Protein AF-A0A453A6G2-F1 (afdb_monomer_lite)

Organism: Aegilops tauschii subsp. strangulata (NCBI:txid200361)

InterPro domains:
  IPR004255 O-acyltransferase, WSD1-like, N-terminal [PF03007] (13-215)
  IPR023213 Chloramphenicol acetyltransferase-like domain superfamily [G3DSA:3.30.559.10] (11-144)
  IPR045034 O-acyltransferase WSD1-like [PTHR31650] (8-291)

pLDDT: mean 81.07, std 12.84, range [31.53, 95.56]

Foldseek 3Di:
DDAWAFDQDPVPPSDTDIDGDDDDVVVAEAEDDDDPVVCVVAVQVSVQVVVLVVQQDDADRVGAFKHWYKACDDHPVDNIDIDIGGDCFFADPLLVVLVVQLVDADPVDRVHGDADPPQPPPPDPVPPPPPQPPPPDPVSVVVVVVVVVVVVVVVVVVVVVVCCVVPPDDFPDAPPDDDPDPDPRPDRDRGHDDDDDVVVLVVLCVVLVHDSVLSVLLVVLQVVLVVRCVPVVDDQPDKGKDKDKDKDAPDDSVCSRVSSVDRDTYYRIDIDIDIGIRHDDPDSCVSSNVSD

Secondary structure (DSSP, 8-state):
----EEEE-TTTTT-EEEE-----GGGTEE-----HHHHHH-HHHHHHHHHHHHTTSPPPTTS-SEEEEEE-S--SS-SSEEEEEE-TTSB-HHHHHHHHHHT---SS-TTSPPPPPPPP---STTTS--PPPPTTSHHHHHHHHHHHHHHHHHHHHHHHHHHHHHHT------TTS----SS---PPPPP------HHHHHHHHHHTT--HHHHHHHHHHHHHHHHHHHHH---TT--EEEEEEEEEE-S-GGGGTGGGTS---B--EEEEEEEEEE---SSTHHHHHTT-

Structure (mmCIF, N/CA/C/O backbone):
data_AF-A0A453A6G2-F1
#
_entry.id   AF-A0A453A6G2-F1
#
loop_
_atom_site.group_PDB
_atom_site.id
_atom_site.type_symbol
_atom_site.label_atom_id
_atom_site.label_alt_id
_atom_site.label_comp_id
_atom_site.label_asym_id
_atom_site.label_entity_id
_atom_site.label_seq_id
_atom_site.pdbx_PDB_ins_code
_atom_site.Cartn_x
_atom_site.Cartn_y
_atom_site.Cartn_z
_atom_site.occupancy
_atom_site.B_iso_or_equiv
_atom_site.auth_seq_id
_atom_site.auth_comp_id
_atom_site.auth_asym_id
_atom_site.auth_atom_id
_atom_site.pdbx_PDB_model_num
ATOM 1 N N . MET A 1 1 ? 19.006 8.849 -15.858 1.00 31.53 1 MET A N 1
ATOM 2 C CA . MET A 1 1 ? 20.221 8.050 -15.596 1.00 31.53 1 MET A CA 1
ATOM 3 C C . MET A 1 1 ? 20.219 7.650 -14.126 1.00 31.53 1 MET A C 1
ATOM 5 O O . MET A 1 1 ? 20.666 8.421 -13.294 1.00 31.53 1 MET A O 1
ATOM 9 N N . LEU A 1 2 ? 19.623 6.506 -13.786 1.00 39.31 2 LEU A N 1
ATOM 10 C CA . LEU A 1 2 ? 19.683 5.929 -12.437 1.00 39.31 2 LEU A CA 1
ATOM 11 C C . LEU A 1 2 ? 20.273 4.529 -12.593 1.00 39.31 2 LEU A C 1
ATOM 13 O O . LEU A 1 2 ? 19.572 3.558 -12.846 1.00 39.31 2 LEU A O 1
ATOM 17 N N . LEU A 1 3 ? 21.601 4.494 -12.568 1.00 47.72 3 LEU A N 1
ATOM 18 C CA . LEU A 1 3 ? 22.444 3.320 -12.749 1.00 47.72 3 LEU A CA 1
ATOM 19 C C . LEU A 1 3 ? 23.062 3.009 -11.385 1.00 47.72 3 LEU A C 1
ATOM 21 O O . LEU A 1 3 ? 24.102 3.577 -11.060 1.00 47.72 3 LEU A O 1
ATOM 25 N N . ILE A 1 4 ? 22.402 2.213 -10.541 1.00 54.41 4 ILE A N 1
ATOM 26 C CA . ILE A 1 4 ? 22.924 1.953 -9.193 1.00 54.41 4 ILE A CA 1
ATOM 27 C C . ILE A 1 4 ? 22.727 0.484 -8.796 1.00 54.41 4 ILE A C 1
ATOM 29 O O . ILE A 1 4 ? 21.604 -0.020 -8.756 1.00 54.41 4 ILE A O 1
ATOM 33 N N . LEU A 1 5 ? 23.839 -0.190 -8.499 1.00 51.31 5 LEU A N 1
ATOM 34 C CA . LEU A 1 5 ? 23.930 -1.555 -7.978 1.00 51.31 5 LEU A CA 1
ATOM 35 C C . LEU A 1 5 ? 24.395 -1.504 -6.517 1.00 51.31 5 LEU A C 1
ATOM 37 O O . LEU A 1 5 ? 25.316 -0.750 -6.209 1.00 51.31 5 LEU A O 1
ATOM 41 N N . VAL A 1 6 ? 23.800 -2.297 -5.619 1.00 56.31 6 VAL A N 1
ATOM 42 C CA . VAL A 1 6 ? 24.402 -2.537 -4.294 1.00 56.31 6 VAL A CA 1
ATOM 43 C C . VAL A 1 6 ? 25.437 -3.640 -4.461 1.00 56.31 6 VAL A C 1
ATOM 45 O O . VAL A 1 6 ? 25.059 -4.791 -4.652 1.00 56.31 6 VAL A O 1
ATOM 48 N N . VAL A 1 7 ? 26.721 -3.312 -4.357 1.00 52.91 7 VAL A N 1
ATOM 49 C CA . VAL A 1 7 ? 27.787 -4.317 -4.331 1.00 52.91 7 VAL A CA 1
ATOM 50 C C . VAL A 1 7 ? 28.137 -4.614 -2.874 1.00 52.91 7 VAL A C 1
ATOM 52 O O . VAL A 1 7 ? 28.398 -3.715 -2.071 1.00 52.91 7 VAL A O 1
ATOM 55 N N . LEU A 1 8 ? 28.124 -5.898 -2.520 1.00 51.12 8 LEU A N 1
ATOM 56 C CA . LEU A 1 8 ? 28.817 -6.411 -1.341 1.00 51.12 8 LEU A CA 1
ATOM 57 C C . LEU A 1 8 ? 30.238 -6.744 -1.792 1.00 51.12 8 LEU A C 1
ATOM 59 O O . LEU A 1 8 ? 30.493 -7.865 -2.220 1.00 51.12 8 LEU A O 1
ATOM 63 N N . ASP A 1 9 ? 31.139 -5.763 -1.788 1.00 48.94 9 ASP A N 1
ATOM 64 C CA . ASP A 1 9 ? 32.522 -6.038 -2.169 1.00 48.94 9 ASP A CA 1
ATOM 65 C C . ASP A 1 9 ? 33.249 -6.710 -0.994 1.00 48.94 9 ASP A C 1
ATOM 67 O O . ASP A 1 9 ? 33.227 -6.216 0.139 1.00 48.94 9 ASP A O 1
ATOM 71 N N . GLY A 1 10 ? 33.892 -7.846 -1.265 1.00 48.09 10 GLY A N 1
ATOM 72 C CA . GLY A 1 10 ? 34.766 -8.528 -0.312 1.00 48.09 10 GLY A CA 1
ATOM 73 C C . GLY A 1 10 ? 36.035 -7.731 0.001 1.00 48.09 10 GLY A C 1
ATOM 74 O O . GLY A 1 10 ? 36.690 -8.016 0.999 1.00 48.09 10 GLY A O 1
ATOM 75 N N . SER A 1 11 ? 36.363 -6.714 -0.806 1.00 55.16 11 SER A N 1
ATOM 76 C CA . SER A 1 11 ? 37.569 -5.897 -0.640 1.00 55.16 11 SER A CA 1
ATOM 77 C C . SER A 1 11 ? 37.469 -4.839 0.470 1.00 55.16 11 SER A C 1
ATOM 79 O O . SER A 1 11 ? 38.492 -4.407 0.996 1.00 55.16 11 SER A O 1
ATOM 81 N N . ASN A 1 12 ? 36.251 -4.439 0.870 1.00 49.25 12 ASN A N 1
ATOM 82 C CA . ASN A 1 12 ? 36.034 -3.272 1.730 1.00 49.25 12 ASN A CA 1
ATOM 83 C C . ASN A 1 12 ? 35.212 -3.633 2.984 1.00 49.25 12 ASN A C 1
ATOM 85 O O . ASN A 1 12 ? 34.032 -3.297 3.119 1.00 49.25 12 ASN A O 1
ATOM 89 N N . ASN A 1 13 ? 35.830 -4.379 3.909 1.00 58.81 13 ASN A N 1
ATOM 90 C CA . ASN A 1 13 ? 35.256 -4.777 5.207 1.00 58.81 13 ASN A CA 1
ATOM 91 C C . ASN A 1 13 ? 33.876 -5.480 5.151 1.00 58.81 13 ASN A C 1
ATOM 93 O O . ASN A 1 13 ? 33.164 -5.518 6.157 1.00 58.81 13 ASN A O 1
ATOM 97 N N . GLY A 1 14 ? 33.467 -6.018 3.994 1.00 65.88 14 GLY A N 1
ATOM 98 C CA . GLY A 1 14 ? 32.169 -6.678 3.805 1.00 65.88 14 GLY A CA 1
ATOM 99 C C . GLY A 1 14 ? 30.948 -5.758 3.950 1.00 65.88 14 GLY A C 1
ATOM 100 O O . GLY A 1 14 ? 29.833 -6.250 4.142 1.00 65.88 14 GLY A O 1
ATOM 101 N N . LYS A 1 15 ? 31.122 -4.427 3.891 1.00 70.88 15 LYS A N 1
ATOM 102 C CA . LYS A 1 15 ? 30.007 -3.475 4.012 1.00 70.88 15 LYS A CA 1
ATOM 103 C C . LYS A 1 15 ? 29.368 -3.199 2.640 1.00 70.88 15 LYS A C 1
ATOM 105 O O . LYS A 1 15 ? 30.084 -2.865 1.694 1.00 70.88 15 LYS A O 1
ATOM 110 N N . PRO A 1 16 ? 28.027 -3.282 2.519 1.00 73.94 16 PRO A N 1
ATOM 111 C CA . PRO A 1 16 ? 27.337 -2.972 1.272 1.00 73.94 16 PRO A CA 1
ATOM 112 C C . PRO A 1 16 ? 27.500 -1.494 0.919 1.00 73.94 16 PRO A C 1
ATOM 114 O O . PRO A 1 16 ? 27.293 -0.626 1.769 1.00 73.94 16 PRO A O 1
ATOM 117 N N . HIS A 1 17 ? 27.805 -1.208 -0.343 1.00 75.25 17 HIS A N 1
ATOM 118 C CA . HIS A 1 17 ? 27.817 0.152 -0.871 1.00 75.25 17 HIS A CA 1
ATOM 119 C C . HIS A 1 17 ? 27.275 0.190 -2.300 1.00 75.25 17 HIS A C 1
ATOM 121 O O . HIS A 1 17 ? 27.170 -0.828 -2.983 1.00 75.25 17 HIS A O 1
ATOM 127 N N . TRP A 1 18 ? 26.865 1.379 -2.728 1.00 78.69 18 TRP A N 1
ATOM 128 C CA . TRP A 1 18 ? 26.307 1.596 -4.054 1.00 78.69 18 TRP A CA 1
ATOM 129 C C . TRP A 1 18 ? 27.416 1.913 -5.055 1.00 78.69 18 TRP A C 1
ATOM 131 O O . TRP A 1 18 ? 28.253 2.774 -4.788 1.00 78.69 18 TRP A O 1
ATOM 141 N N . VAL A 1 19 ? 27.393 1.246 -6.207 1.00 81.19 19 VAL A N 1
ATOM 142 C CA . VAL A 1 19 ? 28.338 1.457 -7.308 1.00 81.19 19 VAL A CA 1
ATOM 143 C C . VAL A 1 19 ? 27.557 1.753 -8.583 1.00 81.19 19 VAL A C 1
ATOM 145 O O . VAL A 1 19 ? 26.500 1.165 -8.842 1.00 81.19 19 VAL A O 1
ATOM 148 N N . GLN A 1 20 ? 28.070 2.686 -9.380 1.00 81.00 20 GLN A N 1
ATOM 149 C CA . GLN A 1 20 ? 27.536 2.955 -10.707 1.00 81.00 20 GLN A CA 1
ATOM 150 C C . GLN A 1 20 ? 27.906 1.799 -11.639 1.00 81.00 20 GLN A C 1
ATOM 152 O O . GLN A 1 20 ? 29.076 1.454 -11.765 1.00 81.00 20 GLN A O 1
ATOM 157 N N . THR A 1 21 ? 26.910 1.205 -12.294 1.00 81.69 21 THR A N 1
ATOM 158 C CA . THR A 1 21 ? 27.107 0.055 -13.186 1.00 81.69 21 THR A CA 1
ATOM 159 C C . THR A 1 21 ? 26.451 0.284 -14.542 1.00 81.69 21 THR A C 1
ATOM 161 O O . THR A 1 21 ? 25.512 1.071 -14.665 1.00 81.69 21 THR A O 1
ATOM 164 N N . THR A 1 22 ? 26.913 -0.424 -15.564 1.00 83.69 22 THR A N 1
ATOM 165 C CA . THR A 1 22 ? 26.206 -0.529 -16.841 1.00 83.69 22 THR A CA 1
ATOM 166 C C . THR A 1 22 ? 25.000 -1.449 -16.677 1.00 83.69 22 THR A C 1
ATOM 168 O O . THR A 1 22 ? 25.141 -2.592 -16.250 1.00 83.69 22 THR A O 1
ATOM 171 N N . VAL A 1 23 ? 23.810 -0.948 -17.004 1.00 84.94 23 VAL A N 1
ATOM 172 C CA . VAL A 1 23 ? 22.561 -1.718 -16.949 1.00 84.94 23 VAL A CA 1
ATOM 173 C C . VAL A 1 23 ? 22.355 -2.443 -18.272 1.00 84.94 23 VAL A C 1
ATOM 175 O O . VAL A 1 23 ? 22.289 -1.796 -19.316 1.00 84.94 23 VAL A O 1
ATOM 178 N N . ASN A 1 24 ? 22.175 -3.759 -18.209 1.00 88.81 24 ASN A N 1
ATOM 179 C CA . ASN A 1 24 ? 21.629 -4.536 -19.313 1.00 88.81 24 ASN A CA 1
ATOM 180 C C . ASN A 1 24 ? 20.098 -4.571 -19.200 1.00 88.81 24 ASN A C 1
ATOM 182 O O . ASN A 1 24 ? 19.563 -5.156 -18.264 1.00 88.81 24 ASN A O 1
ATOM 186 N N . LEU A 1 25 ? 19.385 -3.915 -20.119 1.00 89.38 25 LEU A N 1
ATOM 187 C CA . LEU A 1 25 ? 17.925 -3.774 -20.035 1.00 89.38 25 LEU A CA 1
ATOM 188 C C . LEU A 1 25 ? 17.183 -5.111 -20.150 1.00 89.38 25 LEU A C 1
ATOM 190 O O . LEU A 1 25 ? 16.146 -5.273 -19.506 1.00 89.38 25 LEU A O 1
ATOM 194 N N . ASP A 1 26 ? 17.730 -6.066 -20.901 1.00 91.62 26 ASP A N 1
ATOM 195 C CA . ASP A 1 26 ? 17.106 -7.374 -21.132 1.00 91.62 26 ASP A CA 1
ATOM 196 C C . ASP A 1 26 ? 16.991 -8.197 -19.838 1.00 91.62 26 ASP A C 1
ATOM 198 O O . ASP A 1 26 ? 16.062 -8.984 -19.674 1.00 91.62 26 ASP A O 1
ATOM 202 N N . ASP A 1 27 ? 17.880 -7.954 -18.869 1.00 89.56 27 ASP A N 1
ATOM 203 C CA . ASP A 1 27 ? 17.847 -8.616 -17.560 1.00 89.56 27 ASP A CA 1
ATOM 204 C C . ASP A 1 27 ? 16.761 -8.055 -16.630 1.00 89.56 27 ASP A C 1
ATOM 206 O O . ASP A 1 27 ? 16.404 -8.692 -15.632 1.00 89.56 27 ASP A O 1
ATOM 210 N N . HIS A 1 28 ? 16.246 -6.861 -16.937 1.00 90.88 28 HIS A N 1
ATOM 211 C CA . HIS A 1 28 ? 15.281 -6.148 -16.105 1.00 90.88 28 HIS A CA 1
ATOM 212 C C . HIS A 1 28 ? 13.887 -6.054 -16.725 1.00 90.88 28 HIS A C 1
ATOM 214 O O . HIS A 1 28 ? 12.929 -5.851 -15.979 1.00 90.88 28 HIS A O 1
ATOM 220 N N . ILE A 1 29 ? 13.749 -6.186 -18.047 1.00 93.88 29 ILE A N 1
ATOM 221 C CA . ILE A 1 29 ? 12.455 -6.210 -18.738 1.00 93.88 29 ILE A CA 1
ATOM 222 C C . ILE A 1 29 ? 12.020 -7.664 -18.909 1.00 93.88 29 ILE A C 1
ATOM 224 O O . ILE A 1 29 ? 12.563 -8.416 -19.711 1.00 93.88 29 ILE A O 1
ATOM 228 N N . ILE A 1 30 ? 11.009 -8.064 -18.148 1.00 94.25 30 ILE A N 1
ATOM 229 C CA . ILE A 1 30 ? 10.544 -9.443 -18.062 1.00 94.25 30 ILE A CA 1
ATOM 230 C C . ILE A 1 30 ? 9.167 -9.539 -18.717 1.00 94.25 30 ILE A C 1
ATOM 232 O O . ILE A 1 30 ? 8.206 -8.921 -18.263 1.00 94.25 30 ILE A O 1
ATOM 236 N N . LEU A 1 31 ? 9.054 -10.366 -19.755 1.00 93.62 31 LEU A N 1
ATOM 237 C CA . LEU A 1 31 ? 7.777 -10.742 -20.361 1.00 93.62 31 LEU A CA 1
ATOM 238 C C . LEU A 1 31 ? 7.406 -12.151 -19.878 1.00 93.62 31 LEU A C 1
ATOM 240 O O . LEU A 1 31 ? 7.848 -13.143 -20.469 1.00 93.62 31 LEU A O 1
ATOM 244 N N . PRO A 1 32 ? 6.669 -12.288 -18.761 1.00 91.69 32 PRO A N 1
ATOM 245 C CA . PRO A 1 32 ? 6.307 -13.597 -18.248 1.00 91.69 32 PRO A CA 1
ATOM 246 C C . PRO A 1 32 ? 5.339 -14.300 -19.197 1.00 91.69 32 PRO A C 1
ATOM 248 O O . PRO A 1 32 ? 4.345 -13.738 -19.652 1.00 91.69 32 PRO A O 1
ATOM 251 N N . ARG A 1 33 ? 5.606 -15.582 -19.438 1.00 87.19 33 ARG A N 1
ATOM 252 C CA . ARG A 1 33 ? 4.687 -16.469 -20.148 1.00 87.19 33 ARG A CA 1
ATOM 253 C C . ARG A 1 33 ? 3.713 -17.056 -19.136 1.00 87.19 33 ARG A C 1
ATOM 255 O O . ARG A 1 33 ? 4.073 -17.963 -18.388 1.00 87.19 33 ARG A O 1
ATOM 262 N N . LEU A 1 34 ? 2.513 -16.494 -19.080 1.00 88.00 34 LEU A N 1
ATOM 263 C CA . LEU A 1 34 ? 1.400 -17.054 -18.317 1.00 88.00 34 LEU A CA 1
ATOM 264 C C . LEU A 1 34 ? 0.627 -18.043 -19.190 1.00 88.00 34 LEU A C 1
ATOM 266 O O . LEU A 1 34 ? 0.618 -17.910 -20.413 1.00 88.00 34 LEU A O 1
ATOM 270 N N . ASP A 1 35 ? -0.002 -19.034 -18.559 1.00 87.94 35 ASP A N 1
ATOM 271 C CA . ASP A 1 35 ? -0.873 -19.979 -19.256 1.00 87.94 35 ASP A CA 1
ATOM 272 C C . ASP A 1 35 ? -2.046 -19.211 -19.899 1.00 87.94 35 ASP A C 1
ATOM 274 O O . ASP A 1 35 ? -2.839 -18.603 -19.167 1.00 87.94 35 ASP A O 1
ATOM 278 N N . PRO A 1 36 ? -2.181 -19.227 -21.241 1.00 84.75 36 PRO A N 1
ATOM 279 C CA . PRO A 1 36 ? -3.250 -18.516 -21.932 1.00 84.75 36 PRO A CA 1
ATOM 280 C C . PRO A 1 36 ? -4.645 -18.923 -21.453 1.00 84.75 36 PRO A C 1
ATOM 282 O O . PRO A 1 36 ? -5.539 -18.081 -21.417 1.00 84.75 36 PRO A O 1
ATOM 285 N N . ALA A 1 37 ? -4.837 -20.183 -21.043 1.00 84.44 37 ALA A N 1
ATOM 286 C CA . ALA A 1 37 ? -6.122 -20.655 -20.537 1.00 84.44 37 ALA A CA 1
ATOM 287 C C . ALA A 1 37 ? -6.486 -19.996 -19.195 1.00 84.44 37 ALA A C 1
ATOM 289 O O . ALA A 1 37 ? -7.644 -19.642 -18.966 1.00 84.44 37 ALA A O 1
ATOM 290 N N . VAL A 1 38 ? -5.495 -19.781 -18.322 1.00 81.94 38 VAL A N 1
ATOM 291 C CA . VAL A 1 38 ? -5.688 -19.122 -17.019 1.00 81.94 38 VAL A CA 1
ATOM 292 C C . VAL A 1 38 ? -5.968 -17.635 -17.210 1.00 81.94 38 VAL A C 1
ATOM 294 O O . VAL A 1 38 ? -6.932 -17.120 -16.643 1.00 81.94 38 VAL A O 1
ATOM 297 N N . SER A 1 39 ? -5.173 -16.962 -18.045 1.00 83.06 39 SER A N 1
ATOM 298 C CA . SER A 1 39 ? -5.354 -15.534 -18.328 1.00 83.06 39 SER A CA 1
ATOM 299 C C . SER A 1 39 ? -6.670 -15.239 -19.054 1.00 83.06 39 SER A C 1
ATOM 301 O O . SER A 1 39 ? -7.257 -14.190 -18.823 1.00 83.06 39 SER A O 1
ATOM 303 N N . ALA A 1 40 ? -7.166 -16.153 -19.895 1.00 83.75 40 ALA A N 1
ATOM 304 C CA . ALA A 1 40 ? -8.449 -15.983 -20.578 1.00 83.75 40 ALA A CA 1
ATOM 305 C C . ALA A 1 40 ? -9.662 -16.203 -19.657 1.00 83.75 40 ALA A C 1
ATOM 307 O O . ALA A 1 40 ? -10.700 -15.577 -19.858 1.00 83.75 40 ALA A O 1
ATOM 308 N N . SER A 1 41 ? -9.553 -17.089 -18.659 1.00 90.75 41 SER A N 1
ATOM 309 C CA . SER A 1 41 ? -10.668 -17.389 -17.752 1.00 90.75 41 SER A CA 1
ATOM 310 C C . SER A 1 41 ? -10.897 -16.301 -16.702 1.00 90.75 41 SER A C 1
ATOM 312 O O . SER A 1 41 ? -12.048 -16.038 -16.360 1.00 90.75 41 SER A O 1
ATOM 314 N N . ASP A 1 42 ? -9.827 -15.746 -16.130 1.00 92.50 42 ASP A N 1
ATOM 315 C CA . ASP A 1 42 ? -9.893 -14.706 -15.096 1.00 92.50 42 ASP A CA 1
ATOM 316 C C . ASP A 1 42 ? -8.609 -13.852 -15.152 1.00 92.50 42 ASP A C 1
ATOM 318 O O . ASP A 1 42 ? -7.638 -14.126 -14.430 1.00 92.50 42 ASP A O 1
ATOM 322 N N . PRO A 1 43 ? -8.558 -12.849 -16.052 1.00 92.38 43 PRO A N 1
ATOM 323 C CA . PRO A 1 43 ? -7.346 -12.073 -16.298 1.00 92.38 43 PRO A CA 1
ATOM 324 C C . PRO A 1 43 ? -6.916 -11.265 -15.070 1.00 92.38 43 PRO A C 1
ATOM 326 O O . PRO A 1 43 ? -5.724 -11.202 -14.764 1.00 92.38 43 PRO A O 1
ATOM 329 N N . ASP A 1 44 ? -7.861 -10.692 -14.320 1.00 93.00 44 ASP A N 1
ATOM 330 C CA . ASP A 1 44 ? -7.558 -9.917 -13.113 1.00 93.00 44 ASP A CA 1
ATOM 331 C C . ASP A 1 44 ? -6.911 -10.806 -12.043 1.00 93.00 44 ASP A C 1
ATOM 333 O O . ASP A 1 44 ? -5.867 -10.476 -11.472 1.00 93.00 44 ASP A O 1
ATOM 337 N N . LYS A 1 45 ? -7.473 -11.997 -11.810 1.00 93.38 45 LYS A N 1
ATOM 338 C CA . LYS A 1 45 ? -6.889 -12.956 -10.871 1.00 93.38 45 LYS A CA 1
ATOM 339 C C . LYS A 1 45 ? -5.534 -13.475 -11.341 1.00 93.38 45 LYS A C 1
ATOM 341 O O . LYS A 1 45 ? -4.665 -13.691 -10.496 1.00 93.38 45 LYS A O 1
ATOM 346 N N . ALA A 1 46 ? -5.328 -13.650 -12.647 1.00 93.81 46 ALA A N 1
ATOM 347 C CA . ALA A 1 46 ? -4.033 -14.045 -13.197 1.00 93.81 46 ALA A CA 1
ATOM 348 C C . ALA A 1 46 ? -2.943 -13.008 -12.865 1.00 93.81 46 ALA A C 1
ATOM 350 O O . ALA A 1 46 ? -1.858 -13.383 -12.404 1.00 93.81 46 ALA A O 1
ATOM 351 N N . VAL A 1 47 ? -3.247 -11.710 -13.000 1.00 94.12 47 VAL A N 1
ATOM 352 C CA . VAL A 1 47 ? -2.360 -10.623 -12.548 1.00 94.12 47 VAL A CA 1
ATOM 353 C C . VAL A 1 47 ? -2.111 -10.724 -11.042 1.00 94.12 47 VAL A C 1
ATOM 355 O O . VAL A 1 47 ? -0.959 -10.746 -10.605 1.00 94.12 47 VAL A O 1
ATOM 358 N N . GLU A 1 48 ? -3.165 -10.832 -10.229 1.00 94.62 48 GLU A N 1
ATOM 359 C CA . GLU A 1 48 ? -3.042 -10.928 -8.770 1.00 94.62 48 GLU A CA 1
ATOM 360 C C . GLU A 1 48 ? -2.179 -12.123 -8.324 1.00 94.62 48 GLU A C 1
ATOM 362 O O . GLU A 1 48 ? -1.342 -11.995 -7.423 1.00 94.62 48 GLU A O 1
ATOM 367 N N . ASP A 1 49 ? -2.352 -13.289 -8.946 1.00 92.88 49 ASP A N 1
ATOM 368 C CA . ASP A 1 49 ? -1.600 -14.513 -8.660 1.00 92.88 49 ASP A CA 1
ATOM 369 C C . ASP A 1 49 ? -0.126 -14.379 -9.064 1.00 92.88 49 ASP A C 1
ATOM 371 O O . ASP A 1 49 ? 0.764 -14.788 -8.301 1.00 92.88 49 ASP A O 1
ATOM 375 N N . TYR A 1 50 ? 0.141 -13.748 -10.211 1.00 93.38 50 TYR A N 1
ATOM 376 C CA . TYR A 1 50 ? 1.492 -13.451 -10.674 1.00 93.38 50 TYR A CA 1
ATOM 377 C C . TYR A 1 50 ? 2.223 -12.501 -9.716 1.00 93.38 50 TYR A C 1
ATOM 379 O O . TYR A 1 50 ? 3.285 -12.839 -9.180 1.00 93.38 50 TYR A O 1
ATOM 387 N N . VAL A 1 51 ? 1.624 -11.351 -9.395 1.00 93.75 51 VAL A N 1
ATOM 388 C CA . VAL A 1 51 ? 2.215 -10.381 -8.458 1.00 93.75 51 VAL A CA 1
ATOM 389 C C . VAL A 1 51 ? 2.396 -11.015 -7.071 1.00 93.75 51 VAL A C 1
ATOM 391 O O . VAL A 1 51 ? 3.431 -10.836 -6.425 1.00 93.75 51 VAL A O 1
ATOM 394 N N . SER A 1 52 ? 1.447 -11.849 -6.632 1.00 93.50 52 SER A N 1
ATOM 395 C CA . SER A 1 52 ? 1.560 -12.628 -5.390 1.00 93.50 52 SER A CA 1
ATOM 396 C C . SER A 1 52 ? 2.780 -13.558 -5.392 1.00 93.50 52 SER A C 1
ATOM 398 O O . SER A 1 52 ? 3.470 -13.660 -4.374 1.00 93.50 52 SER A O 1
ATOM 400 N N . SER A 1 53 ? 3.099 -14.226 -6.511 1.00 91.75 53 SER A N 1
ATOM 401 C CA . SER A 1 53 ? 4.315 -15.058 -6.606 1.00 91.75 53 SER A CA 1
ATOM 402 C C . SER A 1 53 ? 5.618 -14.262 -6.536 1.00 91.75 53 SER A C 1
ATOM 404 O O . SER A 1 53 ? 6.580 -14.740 -5.934 1.00 91.75 53 SER A O 1
ATOM 406 N N . LEU A 1 54 ? 5.651 -13.029 -7.050 1.00 91.56 54 LEU A N 1
ATOM 407 C CA . LEU A 1 54 ? 6.844 -12.175 -6.963 1.00 91.56 54 LEU A CA 1
ATOM 408 C C . LEU A 1 54 ? 7.242 -11.854 -5.511 1.00 91.56 54 LEU A C 1
ATOM 410 O O . LEU A 1 54 ? 8.407 -11.566 -5.232 1.00 91.56 54 LEU A O 1
ATOM 414 N N . SER A 1 55 ? 6.301 -11.938 -4.563 1.00 86.31 55 SER A N 1
ATOM 415 C CA . SER A 1 55 ? 6.559 -11.672 -3.140 1.00 86.31 55 SER A CA 1
ATOM 416 C C . SER A 1 55 ? 7.484 -12.689 -2.456 1.00 86.31 55 SER A C 1
ATOM 418 O O . SER A 1 55 ? 8.032 -12.389 -1.394 1.00 86.31 55 SER A O 1
ATOM 420 N N . THR A 1 56 ? 7.655 -13.878 -3.043 1.00 85.06 56 THR A N 1
ATOM 421 C CA . THR A 1 56 ? 8.454 -14.979 -2.478 1.00 85.06 56 THR A CA 1
ATOM 422 C C . THR A 1 56 ? 9.735 -15.273 -3.242 1.00 85.06 56 THR A C 1
ATOM 424 O O . THR A 1 56 ? 10.600 -15.969 -2.718 1.00 85.06 56 THR A O 1
ATOM 427 N N . LEU A 1 57 ? 9.870 -14.761 -4.464 1.00 87.81 57 LEU A N 1
ATOM 428 C CA . LEU A 1 57 ? 11.081 -14.948 -5.256 1.00 87.81 57 LEU A CA 1
ATOM 429 C C . LEU A 1 57 ? 12.200 -14.045 -4.710 1.00 87.81 57 LEU A C 1
ATOM 431 O O . LEU A 1 57 ? 11.927 -12.898 -4.366 1.00 87.81 57 LEU A O 1
ATOM 435 N N . PRO A 1 58 ? 13.458 -14.494 -4.607 1.00 86.62 58 PRO A N 1
ATOM 436 C CA . PRO A 1 58 ? 14.566 -13.586 -4.326 1.00 86.62 58 PRO A CA 1
ATOM 437 C C . PRO A 1 58 ? 14.802 -12.645 -5.520 1.00 86.62 58 PRO A C 1
ATOM 439 O O . PRO A 1 58 ? 14.442 -12.965 -6.650 1.00 86.62 58 PRO A O 1
ATOM 442 N N . MET A 1 59 ? 15.385 -11.472 -5.265 1.00 87.75 59 MET A N 1
ATOM 443 C CA . MET A 1 59 ? 15.963 -10.634 -6.322 1.00 87.75 59 MET A CA 1
ATOM 444 C C . MET A 1 59 ? 17.455 -10.931 -6.408 1.00 87.75 59 MET A C 1
ATOM 446 O O . MET A 1 59 ? 18.112 -11.071 -5.370 1.00 87.75 59 MET A O 1
ATOM 450 N N . ASP A 1 60 ? 17.977 -11.014 -7.625 1.00 86.50 60 ASP A N 1
ATOM 451 C CA . ASP A 1 60 ? 19.410 -11.153 -7.850 1.00 86.50 60 ASP A CA 1
ATOM 452 C C . ASP A 1 60 ? 20.132 -9.862 -7.441 1.00 86.50 60 ASP A C 1
ATOM 454 O O . ASP A 1 60 ? 19.807 -8.775 -7.913 1.00 86.50 60 ASP A O 1
ATOM 458 N N . ARG A 1 61 ? 21.098 -9.993 -6.529 1.00 83.88 61 ARG A N 1
ATOM 459 C CA . ARG A 1 61 ? 21.880 -8.875 -5.986 1.00 83.88 61 ARG A CA 1
ATOM 460 C C . ARG A 1 61 ? 23.122 -8.549 -6.810 1.00 83.88 61 ARG A C 1
ATOM 462 O O . ARG A 1 61 ? 23.785 -7.569 -6.497 1.00 83.88 61 ARG A O 1
ATOM 469 N N . SER A 1 62 ? 23.438 -9.349 -7.828 1.00 82.25 62 SER A N 1
ATOM 470 C CA . SER A 1 62 ? 24.532 -9.072 -8.765 1.00 82.25 62 SER A CA 1
ATOM 471 C C . SER A 1 62 ? 24.179 -7.980 -9.783 1.00 82.25 62 SER A C 1
ATOM 473 O O . SER A 1 62 ? 25.066 -7.386 -10.393 1.00 82.25 62 SER A O 1
ATOM 475 N N . ARG A 1 63 ? 22.884 -7.663 -9.914 1.00 85.31 63 ARG A N 1
ATOM 476 C CA . ARG A 1 63 ? 22.332 -6.653 -10.820 1.00 85.31 63 ARG A CA 1
ATOM 477 C C . ARG A 1 63 ? 21.513 -5.595 -10.069 1.00 85.31 63 ARG A C 1
ATOM 479 O O . ARG A 1 63 ? 21.102 -5.826 -8.927 1.00 85.31 63 ARG A O 1
ATOM 486 N N . PRO A 1 64 ? 21.295 -4.405 -10.661 1.00 86.88 64 PRO A N 1
ATOM 487 C CA . PRO A 1 64 ? 20.467 -3.367 -10.057 1.00 86.88 64 PRO A CA 1
ATOM 488 C C . PRO A 1 64 ? 19.112 -3.912 -9.602 1.00 86.88 64 PRO A C 1
ATOM 490 O O . PRO A 1 64 ? 18.455 -4.672 -10.303 1.00 86.88 64 PRO A O 1
ATOM 493 N N . LEU A 1 65 ? 18.696 -3.555 -8.390 1.00 89.25 65 LEU A N 1
ATOM 494 C CA . LEU A 1 65 ? 17.610 -4.249 -7.693 1.00 89.25 65 LEU A CA 1
ATOM 495 C C . LEU A 1 65 ? 16.211 -3.773 -8.119 1.00 89.25 65 LEU A C 1
ATOM 497 O O . LEU A 1 65 ? 15.393 -3.376 -7.281 1.00 89.25 65 LEU A O 1
ATOM 501 N N . TRP A 1 66 ? 15.941 -3.798 -9.419 1.00 90.19 66 TRP A N 1
ATOM 502 C CA . TRP A 1 66 ? 14.671 -3.412 -10.018 1.00 90.19 66 TRP A CA 1
ATOM 503 C C . TRP A 1 66 ? 14.315 -4.318 -11.197 1.00 90.19 66 TRP A C 1
ATOM 505 O O . TRP A 1 66 ? 15.195 -4.795 -11.901 1.00 90.19 66 TRP A O 1
ATOM 515 N N . GLU A 1 67 ? 13.029 -4.582 -11.397 1.00 93.75 67 GLU A N 1
ATOM 516 C CA . GLU A 1 67 ? 12.496 -5.430 -12.466 1.00 93.75 67 GLU A CA 1
ATOM 517 C C . GLU A 1 67 ? 11.185 -4.803 -12.975 1.00 93.75 67 GLU A C 1
ATOM 519 O O . GLU A 1 67 ? 10.340 -4.375 -12.183 1.00 93.75 67 GLU A O 1
ATOM 524 N N . PHE A 1 68 ? 11.017 -4.738 -14.293 1.00 93.50 68 PHE A N 1
ATOM 525 C CA . PHE A 1 68 ? 9.780 -4.361 -14.970 1.00 93.50 68 PHE A CA 1
ATOM 526 C C . PHE A 1 68 ? 9.177 -5.604 -15.605 1.00 93.50 68 PHE A C 1
ATOM 528 O O . PHE A 1 68 ? 9.757 -6.179 -16.518 1.00 93.50 68 PHE A O 1
ATOM 535 N N . HIS A 1 69 ? 7.996 -6.001 -15.150 1.00 95.56 69 HIS A N 1
ATOM 536 C CA . HIS A 1 69 ? 7.272 -7.125 -15.722 1.00 95.56 69 HIS A CA 1
ATOM 537 C C . HIS A 1 69 ? 6.126 -6.605 -16.583 1.00 95.56 69 HIS A C 1
ATOM 539 O O . HIS A 1 69 ? 5.295 -5.838 -16.093 1.00 95.56 69 HIS A O 1
ATOM 545 N N . PHE A 1 70 ? 6.074 -7.018 -17.845 1.00 95.38 70 PHE A N 1
ATOM 546 C CA . PHE A 1 70 ? 5.050 -6.590 -18.794 1.00 95.38 70 PHE A CA 1
ATOM 547 C C . PHE A 1 70 ? 4.068 -7.729 -19.077 1.00 95.38 70 PHE A C 1
ATOM 549 O O . PHE A 1 70 ? 4.440 -8.762 -19.629 1.00 95.38 70 PHE A O 1
ATOM 556 N N . LEU A 1 71 ? 2.818 -7.544 -18.662 1.00 94.50 71 LEU A N 1
ATOM 557 C CA . LEU A 1 71 ? 1.715 -8.482 -18.841 1.00 94.50 71 LEU A CA 1
ATOM 558 C C . LEU A 1 71 ? 0.879 -8.032 -20.041 1.00 94.50 71 LEU A C 1
ATOM 560 O O . LEU A 1 71 ? 0.052 -7.124 -19.929 1.00 94.50 71 LEU A O 1
ATOM 564 N N . ASP A 1 72 ? 1.130 -8.666 -21.185 1.00 92.44 72 ASP A N 1
ATOM 565 C CA . ASP A 1 72 ? 0.524 -8.318 -22.473 1.00 92.44 72 ASP A CA 1
ATOM 566 C C . ASP A 1 72 ? -0.809 -9.046 -22.701 1.00 92.44 72 ASP A C 1
ATOM 568 O O . ASP A 1 72 ? -0.941 -9.924 -23.553 1.00 92.44 72 ASP A O 1
ATOM 572 N N . PHE A 1 73 ? -1.791 -8.752 -21.852 1.00 92.00 73 PHE A N 1
ATOM 573 C CA . PHE A 1 73 ? -3.171 -9.197 -22.023 1.00 92.00 73 PHE A CA 1
ATOM 574 C C . PHE A 1 73 ? -4.132 -8.228 -21.338 1.00 92.00 73 PHE A C 1
ATOM 576 O O . PHE A 1 73 ? -3.791 -7.586 -20.339 1.00 92.00 73 PHE A O 1
ATOM 583 N N . ALA A 1 74 ? -5.349 -8.154 -21.876 1.00 92.38 74 ALA A N 1
ATOM 584 C CA . ALA A 1 74 ? -6.386 -7.278 -21.359 1.00 92.38 74 ALA A CA 1
ATOM 585 C C . ALA A 1 74 ? -6.978 -7.819 -20.050 1.00 92.38 74 ALA A C 1
ATOM 587 O O . ALA A 1 74 ? -7.297 -9.003 -19.930 1.00 92.38 74 ALA A O 1
ATOM 588 N N . THR A 1 75 ? -7.148 -6.924 -19.086 1.00 92.44 75 THR A N 1
ATOM 589 C CA . THR A 1 75 ? -7.856 -7.124 -17.821 1.00 92.44 75 THR A CA 1
ATOM 590 C C . THR A 1 75 ? -9.158 -6.322 -17.825 1.00 92.44 75 THR A C 1
ATOM 592 O O . THR A 1 75 ? -9.481 -5.653 -18.809 1.00 92.44 75 THR A O 1
ATOM 595 N N . SER A 1 76 ? -9.924 -6.364 -16.732 1.00 91.25 76 SER A N 1
ATOM 596 C CA . SER A 1 76 ? -11.151 -5.561 -16.626 1.00 91.25 76 SER A CA 1
ATOM 597 C C . SER A 1 76 ? -10.890 -4.047 -16.639 1.00 91.25 76 SER A C 1
ATOM 599 O O . SER A 1 76 ? -11.761 -3.277 -17.043 1.00 91.25 76 SER A O 1
ATOM 601 N N . GLU A 1 77 ? -9.694 -3.617 -16.222 1.00 88.12 77 GLU A N 1
ATOM 602 C CA . GLU A 1 77 ? -9.341 -2.203 -16.038 1.00 88.12 77 GLU A CA 1
ATOM 603 C C . GLU A 1 77 ? -8.343 -1.670 -17.083 1.00 88.12 77 GLU A C 1
ATOM 605 O O . GLU A 1 77 ? -8.232 -0.454 -17.250 1.00 88.12 77 GLU A O 1
ATOM 610 N N . ALA A 1 78 ? -7.598 -2.536 -17.781 1.00 90.06 78 ALA A N 1
ATOM 611 C CA . ALA A 1 78 ? -6.518 -2.114 -18.675 1.00 90.06 78 ALA A CA 1
ATOM 612 C C . ALA A 1 78 ? -6.275 -3.083 -19.842 1.00 90.06 78 ALA A C 1
ATOM 614 O O . ALA A 1 78 ? -6.421 -4.291 -19.710 1.00 90.06 78 ALA A O 1
ATOM 615 N N . THR A 1 79 ? -5.805 -2.565 -20.981 1.00 92.50 79 THR A N 1
ATOM 616 C CA . THR A 1 79 ? -5.401 -3.385 -22.144 1.00 92.50 79 THR A CA 1
ATOM 617 C C . THR A 1 79 ? -4.133 -4.205 -21.886 1.00 92.50 79 THR A C 1
ATOM 619 O O . THR A 1 79 ? -3.950 -5.262 -22.476 1.00 92.50 79 THR A O 1
ATOM 622 N N . SER A 1 80 ? -3.252 -3.704 -21.022 1.00 91.94 80 SER A N 1
ATOM 623 C CA . SER A 1 80 ? -1.987 -4.335 -20.639 1.00 91.94 80 SER A CA 1
ATOM 624 C C . SER A 1 80 ? -1.604 -3.871 -19.239 1.00 91.94 80 SER A C 1
ATOM 626 O O . SER A 1 80 ? -1.868 -2.717 -18.887 1.00 91.94 80 SER A O 1
ATOM 628 N N . THR A 1 81 ? -0.930 -4.719 -18.465 1.00 93.75 81 THR A N 1
ATOM 629 C CA . THR A 1 81 ? -0.526 -4.392 -17.090 1.00 93.75 81 THR A CA 1
ATOM 630 C C . THR A 1 81 ? 0.990 -4.426 -16.928 1.00 93.75 81 THR A C 1
ATOM 632 O O . THR A 1 81 ? 1.645 -5.388 -17.314 1.00 93.75 81 THR A O 1
ATOM 635 N N . THR A 1 82 ? 1.560 -3.405 -16.286 1.00 93.12 82 THR A N 1
ATOM 636 C CA . THR A 1 82 ? 2.992 -3.364 -15.954 1.00 93.12 82 THR A CA 1
ATOM 637 C C . THR A 1 82 ? 3.187 -3.469 -14.449 1.00 93.12 82 THR A C 1
ATOM 639 O O . THR A 1 82 ? 2.583 -2.721 -13.683 1.00 93.12 82 THR A O 1
ATOM 642 N N . VAL A 1 83 ? 4.072 -4.364 -14.015 1.00 93.88 83 VAL A N 1
ATOM 643 C CA . VAL A 1 83 ? 4.435 -4.544 -12.607 1.00 93.88 83 VAL A CA 1
ATOM 644 C C . VAL A 1 83 ? 5.874 -4.088 -12.409 1.00 93.88 83 VAL A C 1
ATOM 646 O O . VAL A 1 83 ? 6.801 -4.674 -12.961 1.00 93.88 83 VAL A O 1
ATOM 649 N N . LEU A 1 84 ? 6.066 -3.050 -11.598 1.00 92.31 84 LEU A N 1
ATOM 650 C CA . LEU A 1 84 ? 7.387 -2.573 -11.199 1.00 92.31 84 LEU A CA 1
ATOM 651 C C . LEU A 1 84 ? 7.755 -3.161 -9.838 1.00 92.31 84 LEU A C 1
ATOM 653 O O . LEU A 1 84 ? 7.113 -2.875 -8.825 1.00 92.31 84 LEU A O 1
ATOM 657 N N . ARG A 1 85 ? 8.807 -3.974 -9.812 1.00 92.44 85 ARG A N 1
ATOM 658 C CA . ARG A 1 85 ? 9.323 -4.618 -8.610 1.00 92.44 85 ARG A CA 1
ATOM 659 C C . ARG A 1 85 ? 10.676 -4.023 -8.250 1.00 92.44 85 ARG A C 1
ATOM 661 O O . ARG A 1 85 ? 11.577 -3.966 -9.074 1.00 92.44 85 ARG A O 1
ATOM 668 N N . LEU A 1 86 ? 10.817 -3.563 -7.012 1.00 89.50 86 LEU A N 1
ATOM 669 C CA . LEU A 1 86 ? 11.964 -2.778 -6.558 1.00 89.50 86 LEU A CA 1
ATOM 670 C C . LEU A 1 86 ? 12.384 -3.207 -5.157 1.00 89.50 86 LEU A C 1
ATOM 672 O O . LEU A 1 86 ? 11.536 -3.474 -4.301 1.00 89.50 86 LEU A O 1
ATOM 676 N N . HIS A 1 87 ? 13.685 -3.195 -4.885 1.00 87.06 87 HIS A N 1
ATOM 677 C CA . HIS A 1 87 ? 14.179 -3.333 -3.521 1.00 87.06 87 HIS A CA 1
ATOM 678 C C . HIS A 1 87 ? 14.079 -2.003 -2.761 1.00 87.06 87 HIS A C 1
ATOM 680 O O . HIS A 1 87 ? 14.492 -0.954 -3.252 1.00 87.06 87 HIS A O 1
ATOM 686 N N . HIS A 1 88 ? 13.588 -2.047 -1.518 1.00 84.19 88 HIS A N 1
ATOM 687 C CA . HIS A 1 88 ? 13.300 -0.853 -0.703 1.00 84.19 88 HIS A CA 1
ATOM 688 C C . HIS A 1 88 ? 14.551 -0.014 -0.351 1.00 84.19 88 HIS A C 1
ATOM 690 O O . HIS A 1 88 ? 14.442 1.117 0.121 1.00 84.19 88 HIS A O 1
ATOM 696 N N . SER A 1 89 ? 15.761 -0.531 -0.588 1.00 81.75 89 SER A N 1
ATOM 697 C CA . SER A 1 89 ? 16.987 0.270 -0.462 1.00 81.75 89 SER A CA 1
ATOM 698 C C . SER A 1 89 ? 17.100 1.364 -1.529 1.00 81.75 89 SER A C 1
ATOM 700 O O . SER A 1 89 ? 17.812 2.334 -1.297 1.00 81.75 89 SER A O 1
ATOM 702 N N . ILE A 1 90 ? 16.418 1.221 -2.673 1.00 80.94 90 ILE A N 1
ATOM 703 C CA . ILE A 1 90 ? 16.442 2.198 -3.774 1.00 80.94 90 ILE A CA 1
ATOM 704 C C . ILE A 1 90 ? 15.730 3.496 -3.371 1.00 80.94 90 ILE A C 1
ATOM 706 O O . ILE A 1 90 ? 16.167 4.589 -3.724 1.00 80.94 90 ILE A O 1
ATOM 710 N N . GLY A 1 91 ? 14.640 3.387 -2.617 1.00 80.06 91 GLY A N 1
ATOM 711 C CA . GLY A 1 91 ? 13.890 4.536 -2.136 1.00 80.06 91 GLY A CA 1
ATOM 712 C C . GLY A 1 91 ? 12.595 4.129 -1.455 1.00 80.06 91 GLY A C 1
ATOM 713 O O . GLY A 1 91 ? 12.192 2.963 -1.476 1.00 80.06 91 GLY A O 1
ATOM 714 N N . ASP A 1 92 ? 11.938 5.114 -0.853 1.00 84.62 92 ASP A N 1
ATOM 715 C CA . ASP A 1 92 ? 10.608 4.941 -0.292 1.00 84.62 92 ASP A CA 1
ATOM 716 C C . ASP A 1 92 ? 9.524 5.133 -1.362 1.00 84.62 92 ASP A C 1
ATOM 718 O O . ASP A 1 92 ? 9.797 5.488 -2.513 1.00 84.62 92 ASP A O 1
ATOM 722 N N . GLY A 1 93 ? 8.265 4.905 -0.980 1.00 82.69 93 GLY A N 1
ATOM 723 C CA . GLY A 1 93 ? 7.139 4.996 -1.912 1.00 82.69 93 GLY A CA 1
ATOM 724 C C . GLY A 1 93 ? 7.021 6.357 -2.609 1.00 82.69 93 GLY A C 1
ATOM 725 O O . GLY A 1 93 ? 6.628 6.409 -3.771 1.00 82.69 93 GLY A O 1
ATOM 726 N N . MET A 1 94 ? 7.410 7.453 -1.948 1.00 82.31 94 MET A N 1
ATOM 727 C CA . MET A 1 94 ? 7.332 8.794 -2.534 1.00 82.31 94 MET A CA 1
ATOM 728 C C . MET A 1 94 ? 8.460 9.059 -3.528 1.00 82.31 94 MET A C 1
ATOM 730 O O . MET A 1 94 ? 8.192 9.605 -4.599 1.00 82.31 94 MET A O 1
ATOM 734 N N . SER A 1 95 ? 9.694 8.659 -3.213 1.00 82.00 95 SER A N 1
ATOM 735 C CA . SER A 1 95 ? 10.818 8.747 -4.152 1.00 82.00 95 SER A CA 1
ATOM 736 C C . SER A 1 95 ? 10.575 7.889 -5.395 1.00 82.00 95 SER A C 1
ATOM 738 O O . SER A 1 95 ? 10.816 8.352 -6.508 1.00 82.00 95 SER A O 1
ATOM 740 N N . ILE A 1 96 ? 10.026 6.680 -5.230 1.00 84.94 96 ILE A N 1
ATOM 741 C CA . ILE A 1 96 ? 9.688 5.791 -6.352 1.00 84.94 96 ILE A CA 1
ATOM 742 C C . ILE A 1 96 ? 8.560 6.380 -7.210 1.00 84.94 96 ILE A C 1
ATOM 744 O O . ILE A 1 96 ? 8.692 6.435 -8.430 1.00 84.94 96 ILE A O 1
ATOM 748 N N . MET A 1 97 ? 7.473 6.868 -6.599 1.00 83.19 97 MET A N 1
ATOM 749 C CA . MET A 1 97 ? 6.369 7.498 -7.339 1.00 83.19 97 MET A CA 1
ATOM 750 C C . MET A 1 97 ? 6.846 8.725 -8.124 1.00 83.19 97 MET A C 1
ATOM 752 O O . MET A 1 97 ? 6.495 8.921 -9.284 1.00 83.19 97 MET A O 1
ATOM 756 N N . THR A 1 98 ? 7.699 9.533 -7.499 1.00 79.75 98 THR A N 1
ATOM 757 C CA . THR A 1 98 ? 8.314 10.704 -8.127 1.00 79.75 98 THR A CA 1
ATOM 758 C C . THR A 1 98 ? 9.173 10.318 -9.327 1.00 79.75 98 THR A C 1
ATOM 760 O O . THR A 1 98 ? 9.057 10.925 -10.389 1.00 79.75 98 THR A O 1
ATOM 763 N N . LEU A 1 99 ? 10.006 9.286 -9.177 1.00 82.50 99 LEU A N 1
ATOM 764 C CA . LEU A 1 99 ? 10.824 8.756 -10.261 1.00 82.50 99 LEU A CA 1
ATOM 765 C C . LEU A 1 99 ? 9.961 8.279 -11.434 1.00 82.50 99 LEU A C 1
ATOM 767 O O . LEU A 1 99 ? 10.258 8.609 -12.582 1.00 82.50 99 LEU A O 1
ATOM 771 N N . LEU A 1 100 ? 8.888 7.535 -11.154 1.00 84.00 100 LEU A N 1
ATOM 772 C CA . LEU A 1 100 ? 7.963 7.056 -12.178 1.00 84.00 100 LEU A CA 1
ATOM 773 C C . LEU A 1 100 ? 7.329 8.226 -12.940 1.00 84.00 100 LEU A C 1
ATOM 775 O O . LEU A 1 100 ? 7.318 8.227 -14.169 1.00 84.00 100 LEU A O 1
ATOM 779 N N . MET A 1 101 ? 6.874 9.254 -12.222 1.00 81.75 101 MET A N 1
ATOM 780 C CA . MET A 1 101 ? 6.282 10.456 -12.817 1.00 81.75 101 MET A CA 1
ATOM 781 C C . MET A 1 101 ? 7.288 11.242 -13.665 1.00 81.75 101 MET A C 1
ATOM 783 O O . MET A 1 101 ? 6.966 11.625 -14.786 1.00 81.75 101 MET A O 1
ATOM 787 N N . ALA A 1 102 ? 8.516 11.435 -13.175 1.00 80.56 102 ALA A N 1
ATOM 788 C CA . ALA A 1 102 ? 9.590 12.102 -13.916 1.00 80.56 102 ALA A CA 1
ATOM 789 C C . ALA A 1 102 ? 10.041 11.310 -15.160 1.00 80.56 102 ALA A C 1
ATOM 791 O O . ALA A 1 102 ? 10.529 11.893 -16.126 1.00 80.56 102 ALA A O 1
ATOM 792 N N . SER A 1 103 ? 9.859 9.986 -15.142 1.00 81.94 103 SER A N 1
ATOM 793 C CA . SER A 1 103 ? 10.144 9.089 -16.271 1.00 81.94 103 SER A CA 1
ATOM 794 C C . SER A 1 103 ? 8.960 8.944 -17.235 1.00 81.94 103 SER A C 1
ATOM 796 O O . SER A 1 103 ? 9.079 8.266 -18.252 1.00 81.94 103 SER A O 1
ATOM 798 N N . SER A 1 104 ? 7.826 9.577 -16.930 1.00 84.38 104 SER A N 1
ATOM 799 C CA . SER A 1 104 ? 6.597 9.521 -17.720 1.00 84.38 104 SER A CA 1
ATOM 800 C C . SER A 1 104 ? 6.351 10.836 -18.463 1.00 84.38 104 SER A C 1
ATOM 802 O O . SER A 1 104 ? 6.928 11.879 -18.151 1.00 84.38 104 SER A O 1
ATOM 804 N N . ARG A 1 105 ? 5.464 10.800 -19.460 1.00 84.38 105 ARG A N 1
ATOM 805 C CA . ARG A 1 105 ? 4.990 11.982 -20.197 1.00 84.38 105 ARG A CA 1
ATOM 806 C C . ARG A 1 105 ? 3.474 12.068 -20.131 1.00 84.38 105 ARG A C 1
ATOM 808 O O . ARG A 1 105 ? 2.804 11.055 -19.946 1.00 84.38 105 ARG A O 1
ATOM 815 N N . SER A 1 106 ? 2.941 13.279 -20.263 1.00 82.00 106 SER A N 1
ATOM 816 C CA . SER A 1 106 ? 1.495 13.472 -20.351 1.00 82.00 106 SER A CA 1
ATOM 817 C C . SER A 1 106 ? 0.946 12.777 -21.601 1.00 82.00 106 SER A C 1
ATOM 819 O O . SER A 1 106 ? 1.519 12.871 -22.686 1.00 82.00 106 SER A O 1
ATOM 821 N N . THR A 1 107 ? -0.184 12.086 -21.452 1.00 80.94 107 THR A N 1
ATOM 822 C CA . THR A 1 107 ? -0.897 11.451 -22.572 1.00 80.94 107 THR A CA 1
ATOM 823 C C . THR A 1 107 ? -1.513 12.485 -23.513 1.00 80.94 107 THR A C 1
ATOM 825 O O . THR A 1 107 ? -1.591 12.240 -24.712 1.00 80.94 107 THR A O 1
ATOM 828 N N . ALA A 1 108 ? -1.898 13.652 -22.985 1.00 83.88 108 ALA A N 1
ATOM 829 C CA . ALA A 1 108 ? -2.432 14.767 -23.766 1.00 83.88 108 ALA A CA 1
ATOM 830 C C . ALA A 1 108 ? -1.336 15.573 -24.488 1.00 83.88 108 ALA A C 1
ATOM 832 O O . ALA A 1 108 ? -1.605 16.178 -25.519 1.00 83.88 108 ALA A O 1
ATOM 833 N N . ASP A 1 109 ? -0.109 15.591 -23.951 1.00 83.50 109 ASP A N 1
ATOM 834 C CA . ASP A 1 109 ? 1.029 16.312 -24.533 1.00 83.50 109 ASP A CA 1
ATOM 835 C C . ASP A 1 109 ? 2.354 15.610 -24.197 1.00 83.50 109 ASP A C 1
ATOM 837 O O . ASP A 1 109 ? 2.847 15.669 -23.068 1.00 83.50 109 ASP A O 1
ATOM 841 N N . ARG A 1 110 ? 2.969 14.982 -25.204 1.00 79.75 110 ARG A N 1
ATOM 842 C CA . ARG A 1 110 ? 4.204 14.200 -25.040 1.00 79.75 110 ARG A CA 1
ATOM 843 C C . ARG A 1 110 ? 5.425 15.042 -24.669 1.00 79.75 110 ARG A C 1
ATOM 845 O O . ARG A 1 110 ? 6.372 14.494 -24.106 1.00 79.75 110 ARG A O 1
ATOM 852 N N . ALA A 1 111 ? 5.432 16.345 -24.956 1.00 82.12 111 ALA A N 1
ATOM 853 C CA . ALA A 1 111 ? 6.535 17.221 -24.564 1.00 82.12 111 ALA A CA 1
ATOM 854 C C . ALA A 1 111 ? 6.483 17.559 -23.065 1.00 82.12 111 ALA A C 1
ATOM 856 O O . ALA A 1 111 ? 7.510 17.844 -22.441 1.00 82.12 111 ALA A O 1
ATOM 857 N N . ARG A 1 112 ? 5.297 17.468 -22.454 1.00 79.50 112 ARG A N 1
ATOM 858 C CA . ARG A 1 112 ? 5.047 17.900 -21.083 1.00 79.50 112 ARG A CA 1
ATOM 859 C C . ARG A 1 112 ? 5.216 16.763 -20.076 1.00 79.50 112 ARG A C 1
ATOM 861 O O . ARG A 1 112 ? 4.793 15.626 -20.291 1.00 79.50 112 ARG A O 1
ATOM 868 N N . LEU A 1 113 ? 5.823 17.090 -18.938 1.00 75.94 113 LEU A N 1
ATOM 869 C CA . LEU A 1 113 ? 5.855 16.197 -17.783 1.00 75.94 113 LEU A CA 1
ATOM 870 C C . LEU A 1 113 ? 4.466 16.131 -17.120 1.00 75.94 113 LEU A C 1
ATOM 872 O O . LEU A 1 113 ? 3.720 17.116 -17.168 1.00 75.94 113 LEU A O 1
ATOM 876 N N . PRO A 1 114 ? 4.103 15.006 -16.486 1.00 75.06 114 PRO A N 1
ATOM 877 C CA . PRO A 1 114 ? 2.853 14.895 -15.751 1.00 75.06 114 PRO A CA 1
ATOM 878 C C . PRO A 1 114 ? 2.727 15.999 -14.692 1.00 75.06 114 PRO A C 1
ATOM 880 O O . PRO A 1 114 ? 3.654 16.252 -13.920 1.00 75.06 114 PRO A O 1
ATOM 883 N N . ALA A 1 115 ? 1.573 16.665 -14.647 1.00 68.00 115 ALA A N 1
ATOM 884 C CA . ALA A 1 115 ? 1.300 17.665 -13.622 1.00 68.00 115 ALA A CA 1
ATOM 885 C C . ALA A 1 115 ? 1.003 16.975 -12.284 1.00 68.00 115 ALA A C 1
ATOM 887 O O . ALA A 1 115 ? 0.096 16.151 -12.184 1.00 68.00 115 ALA A O 1
ATOM 888 N N . MET A 1 116 ? 1.745 17.348 -11.242 1.00 67.56 116 MET A N 1
ATOM 889 C CA . MET A 1 116 ? 1.367 17.019 -9.869 1.00 67.56 116 MET A CA 1
ATOM 890 C C . MET A 1 116 ? 0.128 17.834 -9.478 1.00 67.56 116 MET A C 1
ATOM 892 O O . MET A 1 116 ? 0.043 19.014 -9.844 1.00 67.56 116 MET A O 1
ATOM 896 N N . PRO A 1 117 ? -0.822 17.254 -8.722 1.00 66.81 117 PRO A N 1
ATOM 897 C CA . PRO A 1 117 ? -1.945 18.018 -8.204 1.00 66.81 117 PRO A CA 1
ATOM 898 C C . PRO A 1 117 ? -1.428 19.175 -7.333 1.00 66.81 117 PRO A C 1
ATOM 900 O O . PRO A 1 117 ? -0.389 19.037 -6.672 1.00 66.81 117 PRO A O 1
ATOM 903 N N . PRO A 1 118 ? -2.130 20.321 -7.319 1.00 67.06 118 PRO A N 1
ATOM 904 C CA . PRO A 1 118 ? -1.742 21.447 -6.487 1.00 67.06 118 PRO A CA 1
ATOM 905 C C . PRO A 1 118 ? -1.690 21.024 -5.019 1.00 67.06 118 PRO A C 1
ATOM 907 O O . PRO A 1 118 ? -2.426 20.141 -4.568 1.00 67.06 118 PRO A O 1
ATOM 910 N N . LEU A 1 119 ? -0.806 21.672 -4.262 1.00 63.66 119 LEU A N 1
ATOM 911 C CA . LEU A 1 119 ? -0.681 21.427 -2.834 1.00 63.66 119 LEU A CA 1
ATOM 912 C C . LEU A 1 119 ? -2.042 21.621 -2.151 1.00 63.66 119 LEU A C 1
ATOM 914 O O . LEU A 1 119 ? -2.662 22.674 -2.325 1.00 63.66 119 LEU A O 1
ATOM 918 N N . PRO A 1 120 ? -2.523 20.637 -1.368 1.00 62.88 120 PRO A N 1
ATOM 919 C CA . PRO A 1 120 ? -3.773 20.804 -0.652 1.00 62.88 120 PRO A CA 1
ATOM 920 C C . PRO A 1 120 ? -3.624 21.977 0.316 1.00 62.88 120 PRO A C 1
ATOM 922 O O . PRO A 1 120 ? -2.708 21.998 1.144 1.00 62.88 120 PRO A O 1
ATOM 925 N N . ARG A 1 121 ? -4.535 22.949 0.227 1.00 61.56 121 ARG A N 1
ATOM 926 C CA . ARG A 1 121 ? -4.609 24.058 1.179 1.00 61.56 121 ARG A CA 1
ATOM 927 C C . ARG A 1 121 ? -5.106 23.491 2.507 1.00 61.56 121 ARG A C 1
ATOM 929 O O . ARG A 1 121 ? -6.295 23.248 2.681 1.00 61.56 121 ARG A O 1
ATOM 936 N N . ARG A 1 122 ? -4.184 23.193 3.421 1.00 63.81 122 ARG A N 1
ATOM 937 C CA . ARG A 1 122 ? -4.528 22.692 4.755 1.00 63.81 122 ARG A CA 1
ATOM 938 C C . ARG A 1 122 ? -5.028 23.867 5.597 1.00 63.81 122 ARG A C 1
ATOM 940 O O . ARG A 1 122 ? -4.245 24.734 5.956 1.00 63.81 122 ARG A O 1
ATOM 947 N N . THR A 1 123 ? -6.328 23.908 5.875 1.00 55.91 123 THR A N 1
ATOM 948 C CA . THR A 1 123 ? -7.008 25.007 6.593 1.00 55.91 123 THR A CA 1
ATOM 949 C C . THR A 1 123 ? -7.274 24.720 8.076 1.00 55.91 123 THR A C 1
ATOM 951 O O . THR A 1 123 ? -7.936 25.509 8.740 1.00 55.91 123 THR A O 1
ATOM 954 N N . GLY A 1 124 ? -6.762 23.612 8.621 1.00 60.56 124 GLY A N 1
ATOM 955 C CA . GLY A 1 124 ? -6.980 23.236 10.023 1.00 60.56 124 GLY A CA 1
ATOM 956 C C . GLY A 1 124 ? -6.159 24.058 11.024 1.00 60.56 124 GLY A C 1
ATOM 957 O O . GLY A 1 124 ? -5.071 24.531 10.699 1.00 60.56 124 GLY A O 1
ATOM 958 N N . ALA A 1 125 ? -6.644 24.151 12.268 1.00 56.75 125 ALA A N 1
ATOM 959 C CA . ALA A 1 125 ? -6.005 24.888 13.368 1.00 56.75 125 ALA A CA 1
ATOM 960 C C . ALA A 1 125 ? -4.548 24.461 13.642 1.00 56.75 125 ALA A C 1
ATOM 962 O O . ALA A 1 125 ? -3.724 25.284 14.018 1.00 56.75 125 ALA A O 1
ATOM 963 N N . ILE A 1 126 ? -4.206 23.194 13.383 1.00 56.41 126 ILE A N 1
ATOM 964 C CA . ILE A 1 126 ? -2.844 22.645 13.529 1.00 56.41 126 ILE A CA 1
ATOM 965 C C . ILE A 1 126 ? -1.864 23.265 12.511 1.00 56.41 126 ILE A C 1
ATOM 967 O O . ILE A 1 126 ? -0.665 23.341 12.761 1.00 56.41 126 ILE A O 1
ATOM 971 N N . TYR A 1 127 ? -2.372 23.709 11.357 1.00 56.34 127 TYR A N 1
ATOM 972 C CA . TYR A 1 127 ? -1.587 24.314 10.277 1.00 56.34 127 TYR A CA 1
ATOM 973 C C . TYR A 1 127 ? -1.617 25.840 10.300 1.00 56.34 127 TYR A C 1
ATOM 975 O O . TYR A 1 127 ? -0.864 26.470 9.557 1.00 56.34 127 TYR A O 1
ATOM 983 N N . GLN A 1 128 ? -2.466 26.440 11.139 1.00 57.56 128 GLN A N 1
ATOM 984 C CA . GLN A 1 128 ? -2.346 27.856 11.435 1.00 57.56 128 GLN A CA 1
ATOM 985 C C . GLN A 1 128 ? -1.034 28.040 12.183 1.00 57.56 128 GLN A C 1
ATOM 987 O O . GLN A 1 128 ? -0.810 27.460 13.246 1.00 57.56 128 GLN A O 1
ATOM 992 N N . GLN A 1 129 ? -0.137 28.817 11.586 1.00 53.50 129 GLN A N 1
ATOM 993 C CA . GLN A 1 129 ? 1.107 29.203 12.217 1.00 53.50 129 GLN A CA 1
ATOM 994 C C . GLN A 1 129 ? 0.717 29.976 13.476 1.00 53.50 129 GLN A C 1
ATOM 996 O O . GLN A 1 129 ? 0.278 31.120 13.386 1.00 53.50 129 GLN A O 1
ATOM 1001 N N . ARG A 1 130 ? 0.771 29.315 14.639 1.00 56.72 130 ARG A N 1
ATOM 1002 C CA . ARG A 1 130 ? 0.465 29.959 15.911 1.00 56.72 130 ARG A CA 1
ATOM 1003 C C . ARG A 1 130 ? 1.528 31.027 16.088 1.00 56.72 130 ARG A C 1
ATOM 1005 O O . ARG A 1 130 ? 2.684 30.717 16.378 1.00 56.72 130 ARG A O 1
ATOM 1012 N N . THR A 1 131 ? 1.163 32.268 15.795 1.00 58.69 131 THR A N 1
ATOM 1013 C CA . THR A 1 131 ? 2.023 33.415 16.026 1.00 58.69 131 THR A CA 1
ATOM 1014 C C . THR A 1 131 ? 2.393 33.369 17.497 1.00 58.69 131 THR A C 1
ATOM 1016 O O . THR A 1 131 ? 1.524 33.255 18.365 1.00 58.69 131 THR A O 1
ATOM 1019 N N . ARG A 1 132 ? 3.702 33.334 17.781 1.00 60.50 132 ARG A N 1
ATOM 1020 C CA . ARG A 1 132 ? 4.167 33.439 19.164 1.00 60.50 132 ARG A CA 1
ATOM 1021 C C . ARG A 1 132 ? 3.541 34.718 19.726 1.00 60.50 132 ARG A C 1
ATOM 1023 O O . ARG A 1 132 ? 3.626 35.738 19.035 1.00 60.50 132 ARG A O 1
ATOM 1030 N N . PRO A 1 133 ? 2.881 34.672 20.897 1.00 62.53 133 PRO A N 1
ATOM 1031 C CA . PRO A 1 133 ? 2.397 35.896 21.510 1.00 62.53 133 PRO A CA 1
ATOM 1032 C C . PRO A 1 133 ? 3.590 36.856 21.634 1.00 62.53 133 PRO A C 1
ATOM 1034 O O . PRO A 1 133 ? 4.699 36.393 21.940 1.00 62.53 133 PRO A O 1
ATOM 1037 N N . PRO A 1 134 ? 3.426 38.152 21.313 1.00 64.38 134 PRO A N 1
ATOM 1038 C CA . PRO A 1 134 ? 4.488 39.118 21.542 1.00 64.38 134 PRO A CA 1
ATOM 1039 C C . PRO A 1 134 ? 4.884 39.022 23.017 1.00 64.38 134 PRO A C 1
ATOM 1041 O O . PRO A 1 134 ? 4.022 38.997 23.888 1.00 64.38 134 PRO A O 1
ATOM 1044 N N . LEU A 1 135 ? 6.183 38.909 23.300 1.00 66.44 135 LEU A N 1
ATOM 1045 C CA . LEU A 1 135 ? 6.725 38.778 24.659 1.00 66.44 135 LEU A CA 1
ATOM 1046 C C . LEU A 1 135 ? 6.669 40.135 25.399 1.00 66.44 135 LEU A C 1
ATOM 1048 O O . LEU A 1 135 ? 7.665 40.625 25.921 1.00 66.44 135 LEU A O 1
ATOM 1052 N N . SER A 1 136 ? 5.508 40.789 25.364 1.00 74.44 136 SER A N 1
ATOM 1053 C CA . SER A 1 136 ? 5.277 42.142 25.873 1.00 74.44 136 SER A CA 1
ATOM 1054 C C . SER A 1 136 ? 4.779 42.167 27.317 1.00 74.44 136 SER A C 1
ATOM 1056 O O . SER A 1 136 ? 4.939 43.184 27.984 1.00 74.44 136 SER A O 1
ATOM 1058 N N . SER A 1 137 ? 4.200 41.068 27.817 1.00 82.94 137 SER A N 1
ATOM 1059 C CA . SER A 1 137 ? 3.686 40.962 29.187 1.00 82.94 137 SER A CA 1
ATOM 1060 C C . SER A 1 137 ? 4.314 39.797 29.961 1.00 82.94 137 SER A C 1
ATOM 1062 O O . SER A 1 137 ? 4.690 38.771 29.392 1.00 82.94 137 SER A O 1
ATOM 1064 N N . ILE A 1 138 ? 4.372 39.922 31.292 1.00 84.19 138 ILE A N 1
ATOM 1065 C CA . ILE A 1 138 ? 4.764 38.840 32.217 1.00 84.19 138 ILE A CA 1
ATOM 1066 C C . ILE A 1 138 ? 3.861 37.608 32.041 1.00 84.19 138 ILE A C 1
ATOM 1068 O O . ILE A 1 138 ? 4.337 36.475 32.120 1.00 84.19 138 ILE A O 1
ATOM 1072 N N . GLY A 1 139 ? 2.571 37.821 31.754 1.00 83.81 139 GLY A N 1
ATOM 1073 C CA . GLY A 1 139 ? 1.624 36.736 31.487 1.00 83.81 139 GLY A CA 1
ATOM 1074 C C . GLY A 1 139 ? 1.997 35.914 30.249 1.00 83.81 139 GLY A C 1
ATOM 1075 O O . GLY A 1 139 ? 1.917 34.687 30.287 1.00 83.81 139 GLY A O 1
ATOM 1076 N N . ASP A 1 140 ? 2.490 36.567 29.192 1.00 81.62 140 ASP A N 1
ATOM 1077 C CA . ASP A 1 140 ? 2.915 35.900 27.955 1.00 81.62 140 ASP A CA 1
ATOM 1078 C C . ASP A 1 140 ? 4.170 35.047 28.184 1.00 81.62 140 ASP A C 1
ATOM 1080 O O . ASP A 1 140 ? 4.269 33.927 27.679 1.00 81.62 140 ASP A O 1
ATOM 1084 N N . TYR A 1 141 ? 5.104 35.536 29.007 1.00 81.38 141 TYR A N 1
ATOM 1085 C CA . TYR A 1 141 ? 6.295 34.790 29.425 1.00 81.38 141 TYR A CA 1
ATOM 1086 C C . TYR A 1 141 ? 5.944 33.540 30.240 1.00 81.38 141 TYR A C 1
ATOM 1088 O O . TYR A 1 141 ? 6.466 32.458 29.965 1.00 81.38 141 TYR A O 1
ATOM 1096 N N . LEU A 1 142 ? 5.041 33.658 31.219 1.00 87.81 142 LEU A N 1
ATOM 1097 C CA . LEU A 1 142 ? 4.586 32.518 32.021 1.00 87.81 142 LEU A CA 1
ATOM 1098 C C . LEU A 1 142 ? 3.834 31.494 31.167 1.00 87.81 142 LEU A C 1
ATOM 1100 O O . LEU A 1 142 ? 4.092 30.297 31.284 1.00 87.81 142 LEU A O 1
ATOM 1104 N N . ALA A 1 143 ? 2.958 31.949 30.267 1.00 84.94 143 ALA A N 1
ATOM 1105 C CA . ALA A 1 143 ? 2.260 31.077 29.327 1.00 84.94 143 ALA A CA 1
ATOM 1106 C C . ALA A 1 143 ? 3.237 30.351 28.387 1.00 84.94 143 ALA A C 1
ATOM 1108 O O . ALA A 1 143 ? 3.059 29.166 28.097 1.00 84.94 143 ALA A O 1
ATOM 1109 N N . TRP A 1 144 ? 4.298 31.030 27.946 1.00 84.69 144 TRP A N 1
ATOM 1110 C CA . TRP A 1 144 ? 5.351 30.432 27.131 1.00 84.69 144 TRP A CA 1
ATOM 1111 C C . TRP A 1 144 ? 6.127 29.348 27.893 1.00 84.69 144 TRP A C 1
ATOM 1113 O O . TRP A 1 144 ? 6.246 28.226 27.395 1.00 84.69 144 TRP A O 1
ATOM 1123 N N . ILE A 1 145 ? 6.573 29.628 29.122 1.00 88.38 145 ILE A N 1
ATOM 1124 C CA . ILE A 1 145 ? 7.250 28.643 29.984 1.00 88.38 145 ILE A CA 1
ATOM 1125 C C . ILE A 1 145 ? 6.330 27.447 30.257 1.00 88.38 145 ILE A C 1
ATOM 1127 O O . ILE A 1 145 ? 6.746 26.296 30.113 1.00 88.38 145 ILE A O 1
ATOM 1131 N N . TRP A 1 146 ? 5.062 27.707 30.584 1.00 90.81 146 TRP A N 1
ATOM 1132 C CA . TRP A 1 146 ? 4.065 26.664 30.806 1.00 90.81 146 TRP A CA 1
ATOM 1133 C C . TRP A 1 146 ? 3.869 25.793 29.565 1.00 90.81 146 TRP A C 1
ATOM 1135 O O . TRP A 1 146 ? 3.833 24.570 29.671 1.00 90.81 146 TRP A O 1
ATOM 1145 N N . SER A 1 147 ? 3.823 26.391 28.371 1.00 88.00 147 SER A N 1
ATOM 1146 C CA . SER A 1 147 ? 3.712 25.634 27.120 1.00 88.00 147 SER A CA 1
ATOM 1147 C C . SER A 1 147 ? 4.895 24.686 26.897 1.00 88.00 147 SER A C 1
ATOM 1149 O O . SER A 1 147 ? 4.696 23.567 26.428 1.00 88.00 147 SER A O 1
ATOM 1151 N N . TYR A 1 148 ? 6.110 25.091 27.288 1.00 89.12 148 TYR A N 1
ATOM 1152 C CA . TYR A 1 148 ? 7.295 24.238 27.212 1.00 89.12 148 TYR A CA 1
ATOM 1153 C C . TYR A 1 148 ? 7.226 23.095 28.226 1.00 89.12 148 TYR A C 1
ATOM 1155 O O . TYR A 1 148 ? 7.515 21.951 27.885 1.00 89.12 148 TYR A O 1
ATOM 1163 N N . PHE A 1 149 ? 6.777 23.378 29.450 1.00 94.00 149 PHE A N 1
ATOM 1164 C CA . PHE A 1 149 ? 6.561 22.348 30.463 1.00 94.00 149 PHE A CA 1
ATOM 1165 C C . PHE A 1 149 ? 5.522 21.312 30.010 1.00 94.00 149 PHE A C 1
ATOM 1167 O O . PHE A 1 149 ? 5.780 20.112 30.069 1.00 94.00 149 PHE A O 1
ATOM 1174 N N . VAL A 1 150 ? 4.384 21.770 29.483 1.00 92.25 150 VAL A N 1
ATOM 1175 C CA . VAL A 1 150 ? 3.331 20.914 28.916 1.00 92.25 150 VAL A CA 1
ATOM 1176 C C . VAL A 1 150 ? 3.875 20.076 27.755 1.00 92.25 150 VAL A C 1
ATOM 1178 O O . VAL A 1 150 ? 3.629 18.873 27.710 1.00 92.25 150 VAL A O 1
ATOM 1181 N N . LEU A 1 151 ? 4.664 20.669 26.851 1.00 90.81 151 LEU A N 1
ATOM 1182 C CA . LEU A 1 151 ? 5.313 19.944 25.753 1.00 90.81 151 LEU A CA 1
ATOM 1183 C C . LEU A 1 151 ? 6.247 18.842 26.270 1.00 90.81 151 LEU A C 1
ATOM 1185 O O . LEU A 1 151 ? 6.172 17.709 25.795 1.00 90.81 151 LEU A O 1
ATOM 1189 N N . VAL A 1 152 ? 7.113 19.157 27.237 1.00 93.50 152 VAL A N 1
ATOM 1190 C CA . VAL A 1 152 ? 8.033 18.185 27.845 1.00 93.50 152 VAL A CA 1
ATOM 1191 C C . VAL A 1 152 ? 7.250 17.063 28.521 1.00 93.50 152 VAL A C 1
ATOM 1193 O O . VAL A 1 152 ? 7.559 15.895 28.303 1.00 93.50 152 VAL A O 1
ATOM 1196 N N . TRP A 1 153 ? 6.205 17.395 29.280 1.00 95.19 153 TRP A N 1
ATOM 1197 C CA . TRP A 1 153 ? 5.352 16.410 29.940 1.00 95.19 153 TRP A CA 1
ATOM 1198 C C . TRP A 1 153 ? 4.683 15.459 28.944 1.00 95.19 153 TRP A C 1
ATOM 1200 O O . TRP A 1 153 ? 4.815 14.244 29.082 1.00 95.19 153 TRP A O 1
ATOM 1210 N N . HIS A 1 154 ? 4.029 15.987 27.905 1.00 92.19 154 HIS A N 1
ATOM 1211 C CA . HIS A 1 154 ? 3.426 15.153 26.862 1.00 92.19 154 HIS A CA 1
ATOM 1212 C C . HIS A 1 154 ? 4.470 14.298 26.144 1.00 92.19 154 HIS A C 1
ATOM 1214 O O . HIS A 1 154 ? 4.2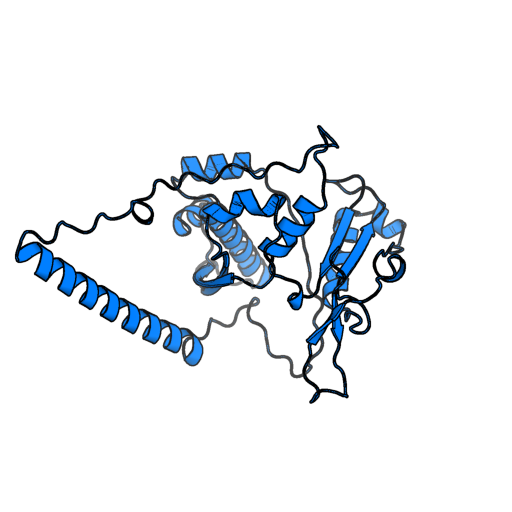38 13.113 25.945 1.00 92.19 154 HIS A O 1
ATOM 1220 N N . THR A 1 155 ? 5.651 14.851 25.859 1.00 90.81 155 THR A N 1
ATOM 1221 C CA . THR A 1 155 ? 6.752 14.094 25.246 1.00 90.81 155 THR A CA 1
ATOM 1222 C C . THR A 1 155 ? 7.195 12.928 26.136 1.00 90.81 155 THR A C 1
ATOM 1224 O O . THR A 1 155 ? 7.405 11.823 25.642 1.00 90.81 155 THR A O 1
ATOM 1227 N N . LEU A 1 156 ? 7.309 13.134 27.453 1.00 93.81 156 LEU A N 1
ATOM 1228 C CA . LEU A 1 156 ? 7.652 12.069 28.400 1.00 93.81 156 LEU A CA 1
ATOM 1229 C C . LEU A 1 156 ? 6.562 10.992 28.468 1.00 93.81 156 LEU A C 1
ATOM 1231 O O . LEU A 1 156 ? 6.887 9.805 28.454 1.00 93.81 156 LEU A O 1
ATOM 1235 N N . VAL A 1 157 ? 5.287 11.391 28.501 1.00 91.81 157 VAL A N 1
ATOM 1236 C CA . VAL A 1 157 ? 4.144 10.464 28.473 1.00 91.81 157 VAL A CA 1
ATOM 1237 C C . VAL A 1 157 ? 4.127 9.658 27.174 1.00 91.81 157 VAL A C 1
ATOM 1239 O O . VAL A 1 157 ? 3.983 8.439 27.223 1.00 91.81 157 VAL A O 1
ATOM 1242 N N . ASP A 1 158 ? 4.343 10.301 26.027 1.00 86.31 158 ASP A N 1
ATOM 1243 C CA . ASP A 1 158 ? 4.375 9.651 24.716 1.00 86.31 158 ASP A CA 1
ATOM 1244 C C . ASP A 1 158 ? 5.540 8.663 24.610 1.00 86.31 158 ASP A C 1
ATOM 1246 O O . ASP A 1 158 ? 5.360 7.537 24.145 1.00 86.31 158 ASP A O 1
ATOM 1250 N N . ILE A 1 159 ? 6.730 9.036 25.099 1.00 88.69 159 ILE A N 1
ATOM 1251 C CA . ILE A 1 159 ? 7.888 8.136 25.174 1.00 88.69 159 ILE A CA 1
ATOM 1252 C C . ILE A 1 159 ? 7.575 6.946 26.084 1.00 88.69 159 ILE A C 1
ATOM 1254 O O . ILE A 1 159 ? 7.854 5.804 25.713 1.00 88.69 159 ILE A O 1
ATOM 1258 N N . ALA A 1 160 ? 6.990 7.176 27.261 1.00 89.12 160 ALA A N 1
ATOM 1259 C CA . ALA A 1 160 ? 6.620 6.104 28.179 1.00 89.12 160 ALA A CA 1
ATOM 1260 C C . ALA A 1 160 ? 5.583 5.159 27.549 1.00 89.12 160 ALA A C 1
ATOM 1262 O O . ALA A 1 160 ? 5.754 3.939 27.597 1.00 89.12 160 ALA A O 1
ATOM 1263 N N . LEU A 1 161 ? 4.556 5.704 26.892 1.00 84.75 161 LEU A N 1
ATOM 1264 C CA . LEU A 1 161 ? 3.518 4.936 26.210 1.00 84.75 161 LEU A CA 1
ATOM 1265 C C . LEU A 1 161 ? 4.080 4.156 25.017 1.00 84.75 161 LEU A C 1
ATOM 1267 O O . LEU A 1 161 ? 3.713 2.998 24.820 1.00 84.75 161 LEU A O 1
ATOM 1271 N N . LEU A 1 162 ? 4.996 4.744 24.245 1.00 84.00 162 LEU A N 1
ATOM 1272 C CA . LEU A 1 162 ? 5.683 4.072 23.143 1.00 84.00 162 LEU A CA 1
ATOM 1273 C C . LEU A 1 162 ? 6.516 2.892 23.654 1.00 84.00 162 LEU A C 1
ATOM 1275 O O . LEU A 1 162 ? 6.408 1.787 23.125 1.00 84.00 162 LEU A O 1
ATOM 1279 N N . ASN A 1 163 ? 7.296 3.093 24.718 1.00 84.44 163 ASN A N 1
ATOM 1280 C CA . ASN A 1 163 ? 8.064 2.018 25.346 1.00 84.44 163 ASN A CA 1
ATOM 1281 C C . ASN A 1 163 ? 7.141 0.925 25.902 1.00 84.44 163 ASN A C 1
ATOM 1283 O O . ASN A 1 163 ? 7.379 -0.259 25.663 1.00 84.44 163 ASN A O 1
ATOM 1287 N N . ALA A 1 164 ? 6.042 1.304 26.563 1.00 85.00 164 ALA A N 1
ATOM 1288 C CA . ALA A 1 164 ? 5.037 0.359 27.041 1.00 85.00 164 ALA A CA 1
ATOM 1289 C C . ALA A 1 164 ? 4.412 -0.451 25.892 1.00 85.00 164 ALA A C 1
ATOM 1291 O O . ALA A 1 164 ? 4.222 -1.666 25.994 1.00 85.00 164 ALA A O 1
ATOM 1292 N N . THR A 1 165 ? 4.152 0.220 24.770 1.00 79.44 165 THR A N 1
ATOM 1293 C CA . THR A 1 165 ? 3.604 -0.356 23.538 1.00 79.44 165 THR A CA 1
ATOM 1294 C C . THR A 1 165 ? 4.552 -1.378 22.921 1.00 79.44 165 THR A C 1
ATOM 1296 O O . THR A 1 165 ? 4.096 -2.444 22.506 1.00 79.44 165 THR A O 1
ATOM 1299 N N . LEU A 1 166 ? 5.851 -1.075 22.878 1.00 79.12 166 LEU A N 1
ATOM 1300 C CA . LEU A 1 166 ? 6.877 -1.937 22.290 1.00 79.12 166 LEU A CA 1
ATOM 1301 C C . LEU A 1 166 ? 7.225 -3.142 23.174 1.00 79.12 166 LEU A C 1
ATOM 1303 O O . LEU A 1 166 ? 7.454 -4.232 22.651 1.00 79.12 166 LEU A O 1
ATOM 1307 N N . LEU A 1 167 ? 7.281 -2.952 24.495 1.00 79.38 167 LEU A N 1
ATOM 1308 C CA . LEU A 1 167 ? 7.814 -3.954 25.423 1.00 79.38 167 LEU A CA 1
ATOM 1309 C C . LEU A 1 167 ? 6.737 -4.840 26.059 1.00 79.38 167 LEU A C 1
ATOM 1311 O O . LEU A 1 167 ? 6.973 -6.032 26.259 1.00 79.38 167 LEU A O 1
ATOM 1315 N N . PHE A 1 168 ? 5.561 -4.288 26.373 1.00 74.38 168 PHE A N 1
ATOM 1316 C CA . PHE A 1 168 ? 4.599 -4.949 27.266 1.00 74.38 168 PHE A CA 1
ATOM 1317 C C . PHE A 1 168 ? 3.236 -5.196 26.626 1.00 74.38 168 PHE A C 1
ATOM 1319 O O . PHE A 1 168 ? 2.663 -6.276 26.782 1.00 74.38 168 PHE A O 1
ATOM 1326 N N . LEU A 1 169 ? 2.707 -4.226 25.883 1.00 74.56 169 LEU A N 1
ATOM 1327 C CA . LEU A 1 169 ? 1.398 -4.362 25.257 1.00 74.56 169 LEU A CA 1
ATOM 1328 C C . LEU A 1 169 ? 1.519 -5.291 24.046 1.00 74.56 169 LEU A C 1
ATOM 1330 O O . LEU A 1 169 ? 2.184 -4.976 23.059 1.00 74.56 169 LEU A O 1
ATOM 1334 N N . ARG A 1 170 ? 0.847 -6.442 24.095 1.00 76.56 170 ARG A N 1
ATOM 1335 C CA . ARG A 1 170 ? 0.697 -7.358 22.958 1.00 76.56 170 ARG A CA 1
ATOM 1336 C C . ARG A 1 170 ? -0.720 -7.274 22.425 1.00 76.56 170 ARG A C 1
ATOM 1338 O O . ARG A 1 170 ? -1.671 -7.258 23.200 1.00 76.56 170 ARG A O 1
ATOM 1345 N N . ASP A 1 171 ? -0.844 -7.249 21.103 1.00 80.88 171 ASP A N 1
ATOM 1346 C CA . ASP A 1 171 ? -2.161 -7.329 20.482 1.00 80.88 171 ASP A CA 1
ATOM 1347 C C . ASP A 1 171 ? -2.782 -8.704 20.762 1.00 80.88 171 ASP A C 1
ATOM 1349 O O . ASP A 1 171 ? -2.051 -9.704 20.848 1.00 80.88 171 ASP A O 1
ATOM 1353 N N . PRO A 1 172 ? -4.119 -8.779 20.889 1.00 81.31 172 PRO A N 1
ATOM 1354 C CA . PRO A 1 172 ? -4.820 -10.047 20.959 1.00 81.31 172 PRO A CA 1
ATOM 1355 C C . PRO A 1 172 ? -4.398 -10.948 19.798 1.00 81.31 172 PRO A C 1
ATOM 1357 O O . PRO A 1 172 ? -4.240 -10.493 18.662 1.00 81.31 172 PRO A O 1
ATOM 1360 N N . ARG A 1 173 ? -4.231 -12.246 20.071 1.00 79.44 173 ARG A N 1
ATOM 1361 C CA . ARG A 1 173 ? -3.963 -13.218 19.009 1.00 79.44 173 ARG A CA 1
ATOM 1362 C C . ARG A 1 173 ? -5.189 -13.303 18.109 1.00 79.44 173 ARG A C 1
ATOM 1364 O O . ARG A 1 173 ? -6.229 -13.812 18.510 1.00 79.44 173 ARG A O 1
ATOM 1371 N N . THR A 1 174 ? -5.044 -12.807 16.892 1.00 81.94 174 THR A N 1
ATOM 1372 C CA . THR A 1 174 ? -6.058 -12.878 15.841 1.00 81.94 174 THR A CA 1
ATOM 1373 C C . THR A 1 174 ? -5.487 -13.606 14.632 1.00 81.94 174 THR A C 1
ATOM 1375 O O . THR A 1 174 ? -4.288 -13.870 14.552 1.00 81.94 174 THR A O 1
ATOM 1378 N N . MET A 1 175 ? -6.330 -13.884 13.640 1.00 80.56 175 MET A N 1
ATOM 1379 C CA . MET A 1 175 ? -5.879 -14.378 12.334 1.00 80.56 175 MET A CA 1
ATOM 1380 C C . MET A 1 175 ? -4.921 -13.418 11.604 1.00 80.56 175 MET A C 1
ATOM 1382 O O . MET A 1 175 ? -4.234 -13.833 10.675 1.00 80.56 175 MET A O 1
ATOM 1386 N N . PHE A 1 176 ? -4.878 -12.144 12.011 1.00 83.00 176 PHE A N 1
ATOM 1387 C CA . PHE A 1 176 ? -3.944 -11.149 11.485 1.00 83.00 176 PHE A CA 1
ATOM 1388 C C . PHE A 1 176 ? -2.589 -11.187 12.200 1.00 83.00 176 PHE A C 1
ATOM 1390 O O . PHE A 1 176 ? -1.602 -10.653 11.697 1.00 83.00 176 PHE A O 1
ATOM 1397 N N . THR A 1 177 ? -2.509 -11.837 13.364 1.00 76.69 177 THR A N 1
ATOM 1398 C CA . THR A 1 177 ? -1.259 -11.999 14.097 1.00 76.69 177 THR A CA 1
ATOM 1399 C C . THR A 1 177 ? -0.391 -13.043 13.404 1.00 76.69 177 THR A C 1
ATOM 1401 O O . THR A 1 177 ? -0.801 -14.181 13.177 1.00 76.69 177 THR A O 1
ATOM 1404 N N . ARG A 1 178 ? 0.860 -12.680 13.108 1.00 69.00 178 ARG A N 1
ATOM 1405 C CA . ARG A 1 178 ? 1.850 -13.633 12.605 1.00 69.00 178 ARG A CA 1
ATOM 1406 C C . ARG A 1 178 ? 2.128 -14.682 13.681 1.00 69.00 178 ARG A C 1
ATOM 1408 O O . ARG A 1 178 ? 2.747 -14.376 14.696 1.00 69.00 178 ARG A O 1
ATOM 1415 N N . VAL A 1 179 ? 1.718 -15.924 13.436 1.00 65.56 179 VAL A N 1
ATOM 1416 C CA . VAL A 1 179 ? 2.199 -17.065 14.219 1.00 65.56 179 VAL A CA 1
ATOM 1417 C C . VAL A 1 179 ? 3.665 -17.287 13.830 1.00 65.56 179 VAL A C 1
ATOM 1419 O O . VAL A 1 179 ? 3.948 -17.439 12.637 1.00 65.56 179 VAL A O 1
ATOM 1422 N N . PRO A 1 180 ? 4.618 -17.240 14.776 1.00 59.47 180 PRO A N 1
ATOM 1423 C CA . PRO A 1 180 ? 5.996 -17.588 14.480 1.00 59.47 180 PRO A CA 1
ATOM 1424 C C . PRO A 1 180 ? 6.060 -19.093 14.201 1.00 59.47 180 PRO A C 1
ATOM 1426 O O . PRO A 1 180 ? 6.119 -19.904 15.120 1.00 59.47 180 PRO A O 1
ATOM 1429 N N . ASP A 1 181 ? 6.009 -19.466 12.923 1.00 57.19 181 ASP A N 1
ATOM 1430 C CA . ASP A 1 181 ? 6.364 -20.818 12.502 1.00 57.19 181 ASP A CA 1
ATOM 1431 C C . ASP A 1 181 ? 7.839 -21.066 12.816 1.00 57.19 181 ASP A C 1
ATOM 1433 O O . ASP A 1 181 ? 8.699 -20.218 12.560 1.00 57.19 181 ASP A O 1
ATOM 1437 N N . LYS A 1 182 ? 8.144 -22.265 13.322 1.00 56.16 182 LYS A N 1
ATOM 1438 C CA . LYS A 1 182 ? 9.527 -22.734 13.508 1.00 56.16 182 LYS A CA 1
ATOM 1439 C C . LYS A 1 182 ? 10.289 -22.829 12.175 1.00 56.16 182 LYS A C 1
ATOM 1441 O O . LYS A 1 182 ? 11.516 -22.825 12.168 1.00 56.16 182 LYS A O 1
ATOM 1446 N N . VAL A 1 183 ? 9.570 -22.874 11.052 1.00 57.97 183 VAL A N 1
ATOM 1447 C CA . VAL A 1 183 ? 10.121 -22.908 9.697 1.00 57.97 183 VAL A CA 1
ATOM 1448 C C . VAL A 1 183 ? 10.133 -21.487 9.129 1.00 57.97 183 VAL A C 1
ATOM 1450 O O . VAL A 1 183 ? 9.089 -20.875 8.915 1.00 57.97 183 VAL A O 1
ATOM 1453 N N . LYS A 1 184 ? 11.327 -20.950 8.850 1.00 58.25 184 LYS A N 1
ATOM 1454 C CA . LYS A 1 184 ? 11.539 -19.622 8.237 1.00 58.25 184 LYS A CA 1
ATOM 1455 C C . LYS A 1 184 ? 11.145 -19.573 6.747 1.00 58.25 184 LYS A C 1
ATOM 1457 O O . LYS A 1 184 ? 11.742 -18.821 5.983 1.00 58.25 184 LYS A O 1
ATOM 1462 N N . SER A 1 185 ? 10.182 -20.378 6.299 1.00 59.16 185 SER A N 1
ATOM 1463 C CA . SER A 1 185 ? 9.767 -20.380 4.897 1.00 59.16 185 SER A CA 1
ATOM 1464 C C . SER A 1 185 ? 9.020 -19.081 4.575 1.00 59.16 185 SER A C 1
ATOM 1466 O O . SER A 1 185 ? 8.101 -18.713 5.320 1.00 59.16 185 SER A O 1
ATOM 1468 N N . PRO A 1 186 ? 9.363 -18.382 3.480 1.00 64.00 186 PRO A N 1
ATOM 1469 C CA . PRO A 1 186 ? 8.597 -17.231 3.033 1.00 64.00 186 PRO A CA 1
ATOM 1470 C C . PRO A 1 186 ? 7.191 -17.703 2.647 1.00 64.00 186 PRO A C 1
ATOM 1472 O O . PRO A 1 186 ? 6.999 -18.390 1.647 1.00 64.00 186 PRO A O 1
ATOM 1475 N N . ARG A 1 187 ? 6.188 -17.372 3.469 1.00 69.56 187 ARG A N 1
ATOM 1476 C CA . ARG A 1 187 ? 4.790 -17.645 3.124 1.00 69.56 187 ARG A CA 1
ATOM 1477 C C . ARG A 1 187 ? 4.403 -16.762 1.941 1.00 69.56 187 ARG A C 1
ATOM 1479 O O . ARG A 1 187 ? 4.625 -15.549 1.987 1.00 69.56 187 ARG A O 1
AT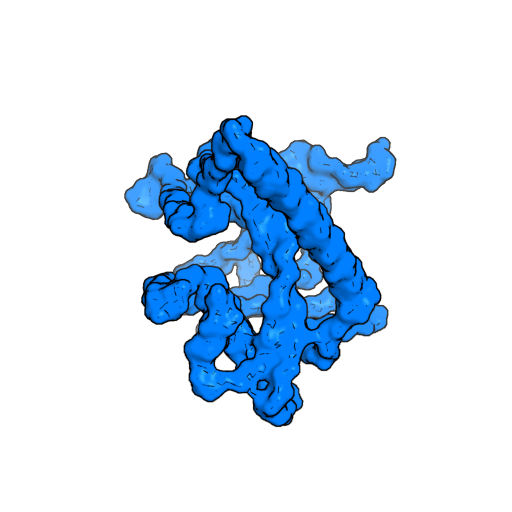OM 1486 N N . ARG A 1 188 ? 3.801 -17.366 0.912 1.00 73.88 188 ARG A N 1
ATOM 1487 C CA . ARG A 1 188 ? 3.254 -16.637 -0.238 1.00 73.88 188 ARG A CA 1
ATOM 1488 C C . ARG A 1 188 ? 2.275 -15.582 0.263 1.00 73.88 188 ARG A C 1
ATOM 1490 O O . ARG A 1 188 ? 1.315 -15.910 0.959 1.00 73.88 188 ARG A O 1
ATOM 1497 N N . LYS A 1 189 ? 2.532 -14.314 -0.057 1.00 84.38 189 LYS A N 1
ATOM 1498 C CA . LYS A 1 189 ? 1.580 -13.238 0.223 1.00 84.38 189 LYS A CA 1
ATOM 1499 C C . LYS A 1 189 ? 0.523 -13.259 -0.870 1.00 84.38 189 LYS A C 1
ATOM 1501 O O . LYS A 1 189 ? 0.867 -13.349 -2.043 1.00 84.38 189 LYS A O 1
ATOM 1506 N N . ARG A 1 190 ? -0.749 -13.168 -0.485 1.00 90.69 190 ARG A N 1
ATOM 1507 C CA . ARG A 1 190 ? -1.846 -12.921 -1.420 1.00 90.69 190 ARG A CA 1
ATOM 1508 C C . ARG A 1 190 ? -1.978 -11.413 -1.597 1.00 90.69 190 ARG A C 1
ATOM 1510 O O . ARG A 1 190 ? -2.259 -10.710 -0.631 1.00 90.69 190 ARG A O 1
ATOM 1517 N N . LEU A 1 191 ? -1.744 -10.940 -2.811 1.00 91.81 191 LEU A N 1
ATOM 1518 C CA . LEU A 1 191 ? -1.965 -9.564 -3.229 1.00 91.81 191 LEU A CA 1
ATOM 1519 C C . LEU A 1 191 ? -3.259 -9.519 -4.039 1.00 91.81 191 LEU A C 1
ATOM 1521 O O . LEU A 1 191 ? -3.475 -10.367 -4.897 1.00 91.81 191 LEU A O 1
ATOM 1525 N N . VAL A 1 192 ? -4.124 -8.571 -3.697 1.00 92.12 192 VAL A N 1
ATOM 1526 C CA . VAL A 1 192 ? -5.432 -8.331 -4.318 1.00 92.12 192 VAL A CA 1
ATOM 1527 C C . VAL A 1 192 ? -5.523 -6.830 -4.540 1.00 92.12 192 VAL A C 1
ATOM 1529 O O . VAL A 1 192 ? -5.184 -6.074 -3.625 1.00 92.12 192 VAL A O 1
ATOM 1532 N N . HIS A 1 193 ? -5.958 -6.398 -5.722 1.00 90.44 193 HIS A N 1
ATOM 1533 C CA . HIS A 1 193 ? -6.120 -4.975 -6.036 1.00 90.44 193 HIS A CA 1
ATOM 1534 C C . HIS A 1 193 ? -7.590 -4.655 -6.286 1.00 90.44 193 HIS A C 1
ATOM 1536 O O . HIS A 1 193 ? -8.299 -5.425 -6.918 1.00 90.44 193 HIS A O 1
ATOM 1542 N N . ARG A 1 194 ? -8.082 -3.527 -5.782 1.00 90.25 194 ARG A N 1
ATOM 1543 C CA . ARG A 1 194 ? -9.438 -3.054 -6.079 1.00 90.25 194 ARG A CA 1
ATOM 1544 C C . ARG A 1 194 ? -9.397 -1.553 -6.295 1.00 90.25 194 ARG A C 1
ATOM 1546 O O . ARG A 1 194 ? -8.756 -0.847 -5.517 1.00 90.25 194 ARG A O 1
ATOM 1553 N N . SER A 1 195 ? -10.097 -1.095 -7.322 1.00 90.69 195 SER A N 1
ATOM 1554 C CA . SER A 1 195 ? -10.247 0.322 -7.624 1.00 90.69 195 SER A CA 1
ATOM 1555 C C . SER A 1 195 ? -11.475 0.889 -6.921 1.00 90.69 195 SER A C 1
ATOM 1557 O O . SER A 1 195 ? -12.509 0.233 -6.805 1.00 90.69 195 SER A O 1
ATOM 1559 N N . LEU A 1 196 ? -11.348 2.117 -6.425 1.00 92.00 196 LEU A N 1
ATOM 1560 C CA . LEU A 1 196 ? -12.433 2.875 -5.808 1.00 92.00 196 LEU A CA 1
ATOM 1561 C C . LEU A 1 196 ? -12.561 4.207 -6.538 1.00 92.00 196 LEU A C 1
ATOM 1563 O O . LEU A 1 196 ? -11.549 4.847 -6.835 1.00 92.00 196 LEU A O 1
ATOM 1567 N N . ASN A 1 197 ? -13.793 4.642 -6.795 1.00 94.06 197 ASN A N 1
ATOM 1568 C CA . ASN A 1 197 ? -14.027 5.942 -7.403 1.00 94.06 197 ASN A CA 1
ATOM 1569 C C . ASN A 1 197 ? -13.655 7.057 -6.415 1.00 94.06 197 ASN A C 1
ATOM 1571 O O . ASN A 1 197 ? -14.181 7.136 -5.302 1.00 94.06 197 ASN A O 1
ATOM 1575 N N . LEU A 1 198 ? -12.744 7.938 -6.827 1.00 93.19 198 LEU A N 1
ATOM 1576 C CA . LEU A 1 198 ? -12.285 9.038 -5.989 1.00 93.19 198 LEU A CA 1
ATOM 1577 C C . LEU A 1 198 ? -13.411 10.034 -5.678 1.00 93.19 198 LEU A C 1
ATOM 1579 O O . LEU A 1 198 ? -13.388 10.662 -4.619 1.00 93.19 198 LEU A O 1
ATOM 1583 N N . ASP A 1 199 ? -14.387 10.188 -6.570 1.00 95.44 199 ASP A N 1
ATOM 1584 C CA . ASP A 1 199 ? -15.485 11.129 -6.355 1.00 95.44 199 ASP A CA 1
ATOM 1585 C C . ASP A 1 199 ? -16.453 10.641 -5.273 1.00 95.44 199 ASP A C 1
ATOM 1587 O O . ASP A 1 199 ? -16.840 11.434 -4.414 1.00 95.44 199 ASP A O 1
ATOM 1591 N N . ASP A 1 200 ? -16.704 9.332 -5.193 1.00 94.81 200 ASP A N 1
ATOM 1592 C CA . ASP A 1 200 ? -17.473 8.728 -4.096 1.00 94.81 200 ASP A CA 1
ATOM 1593 C C . ASP A 1 200 ? -16.759 8.934 -2.751 1.00 94.81 200 ASP A C 1
ATOM 1595 O O . ASP A 1 200 ? -17.371 9.284 -1.739 1.00 94.81 200 ASP A O 1
ATOM 1599 N N . VAL A 1 201 ? -15.428 8.800 -2.741 1.00 94.62 201 VAL A N 1
ATOM 1600 C CA . VAL A 1 201 ? -14.609 9.053 -1.547 1.00 94.62 201 VAL A CA 1
ATOM 1601 C C . VAL A 1 201 ? -14.672 10.528 -1.128 1.00 94.62 201 VAL A C 1
ATOM 1603 O O . VAL A 1 201 ? -14.785 10.826 0.063 1.00 94.62 201 VAL A O 1
ATOM 1606 N N . LYS A 1 202 ? -14.639 11.472 -2.078 1.00 93.00 202 LYS A N 1
ATOM 1607 C CA . LYS A 1 202 ? -14.797 12.912 -1.793 1.00 93.00 202 LYS A CA 1
ATOM 1608 C C . LYS A 1 202 ? -16.203 13.258 -1.299 1.00 93.00 202 LYS A C 1
ATOM 1610 O O . LYS A 1 202 ? -16.338 14.144 -0.450 1.00 93.00 202 LYS A O 1
ATOM 1615 N N . LEU A 1 203 ? -17.227 12.580 -1.814 1.00 94.94 203 LEU A N 1
ATOM 1616 C CA . LEU A 1 203 ? -18.608 12.746 -1.373 1.00 94.94 203 LEU A CA 1
ATOM 1617 C C . LEU A 1 203 ? -18.741 12.316 0.089 1.00 94.94 203 LEU A C 1
ATOM 1619 O O . LEU A 1 203 ? -19.185 13.114 0.912 1.00 94.94 203 LEU A O 1
ATOM 1623 N N . MET A 1 204 ? -18.250 11.121 0.438 1.00 92.88 204 MET A N 1
ATOM 1624 C CA . MET A 1 204 ? -18.234 10.639 1.825 1.00 92.88 204 MET A CA 1
ATOM 1625 C C . MET A 1 204 ? -17.455 11.572 2.749 1.00 92.88 204 MET A C 1
ATOM 1627 O O . MET A 1 204 ? -17.950 11.945 3.807 1.00 92.88 204 MET A O 1
ATOM 1631 N N . LYS A 1 205 ? -16.265 12.009 2.322 1.00 92.00 205 LYS A N 1
ATOM 1632 C CA . LYS A 1 205 ? -15.450 12.985 3.053 1.00 92.00 205 LYS A CA 1
ATOM 1633 C C . LYS A 1 205 ? -16.261 14.239 3.410 1.00 92.00 205 LYS A C 1
ATOM 1635 O O . LYS A 1 205 ? -16.190 14.722 4.537 1.00 92.00 205 LYS A O 1
ATOM 1640 N N . THR A 1 206 ? -16.999 14.778 2.441 1.00 92.44 206 THR A N 1
ATOM 1641 C CA . THR A 1 206 ? -17.799 15.998 2.619 1.00 92.44 206 THR A CA 1
ATOM 1642 C C . THR A 1 206 ? -18.984 15.751 3.546 1.00 92.44 206 THR A C 1
ATOM 1644 O O . THR A 1 206 ? -19.196 16.525 4.473 1.00 92.44 206 THR A O 1
ATOM 1647 N N . ALA A 1 207 ? -19.710 14.651 3.340 1.00 92.88 207 ALA A N 1
ATOM 1648 C CA . ALA A 1 207 ? -20.863 14.279 4.156 1.00 92.88 207 ALA A CA 1
ATOM 1649 C C . ALA A 1 207 ? -20.493 14.007 5.627 1.00 92.88 207 ALA A C 1
ATOM 1651 O O . ALA A 1 207 ? -21.246 14.361 6.527 1.00 92.88 207 ALA A O 1
ATOM 1652 N N . MET A 1 208 ? -19.317 13.421 5.870 1.00 90.19 208 MET A N 1
ATOM 1653 C CA . MET A 1 208 ? -18.827 13.038 7.201 1.00 90.19 208 MET A CA 1
ATOM 1654 C C . MET A 1 208 ? -17.932 14.102 7.859 1.00 90.19 208 MET A C 1
ATOM 1656 O O . MET A 1 208 ? -17.433 13.878 8.960 1.00 90.19 208 MET A O 1
ATOM 1660 N N . ASN A 1 209 ? -17.706 15.240 7.190 1.00 90.38 209 ASN A N 1
ATOM 1661 C CA . ASN A 1 209 ? -16.820 16.323 7.630 1.00 90.38 209 ASN A CA 1
ATOM 1662 C C . ASN A 1 209 ? -15.411 15.852 8.061 1.00 90.38 209 ASN A C 1
ATOM 1664 O O . ASN A 1 209 ? -14.887 16.270 9.092 1.00 90.38 209 ASN A O 1
ATOM 1668 N N . CYS A 1 210 ? -14.791 14.975 7.268 1.00 91.44 210 CYS A N 1
ATOM 1669 C CA . CYS A 1 210 ? -13.488 14.379 7.578 1.00 91.44 210 CYS A CA 1
ATOM 1670 C C . CYS A 1 210 ? -12.480 14.506 6.429 1.00 91.44 210 CYS A C 1
ATOM 1672 O O . CYS A 1 210 ? -12.642 15.320 5.512 1.00 91.44 210 CYS A O 1
ATOM 1674 N N . THR A 1 211 ? -11.377 13.758 6.476 1.00 90.81 211 THR A N 1
ATOM 1675 C CA . THR A 1 211 ? -10.377 13.697 5.406 1.00 90.81 211 THR A CA 1
ATOM 1676 C C . THR A 1 211 ? -10.521 12.436 4.553 1.00 90.81 211 THR A C 1
ATOM 1678 O O . THR A 1 211 ? -11.158 11.459 4.927 1.00 90.81 211 THR A O 1
ATOM 1681 N N . ILE A 1 212 ? -9.896 12.443 3.369 1.00 91.31 212 ILE A N 1
ATOM 1682 C CA . ILE A 1 212 ? -9.867 11.271 2.474 1.00 91.31 212 ILE A CA 1
ATOM 1683 C C . ILE A 1 212 ? -9.236 10.061 3.179 1.00 91.31 212 ILE A C 1
ATOM 1685 O O . ILE A 1 212 ? -9.694 8.937 2.996 1.00 91.31 212 ILE A O 1
ATOM 1689 N N . ASN A 1 213 ? -8.202 10.286 3.995 1.00 90.75 213 ASN A N 1
ATOM 1690 C CA . ASN A 1 213 ? -7.527 9.208 4.711 1.00 90.75 213 ASN A CA 1
ATOM 1691 C C . ASN A 1 213 ? -8.453 8.562 5.746 1.00 90.75 213 ASN A C 1
ATOM 1693 O O . ASN A 1 213 ? -8.443 7.341 5.863 1.00 90.75 213 ASN A O 1
ATOM 1697 N N . ASP A 1 214 ? -9.282 9.353 6.427 1.00 91.12 214 ASP A N 1
ATOM 1698 C CA . ASP A 1 214 ? -10.220 8.861 7.444 1.00 91.12 214 ASP A CA 1
ATOM 1699 C C . ASP A 1 214 ? -11.269 7.948 6.799 1.00 91.12 214 ASP A C 1
ATOM 1701 O O . ASP A 1 214 ? -11.518 6.839 7.270 1.00 91.12 214 ASP A O 1
ATOM 1705 N N . VAL A 1 215 ? -11.790 8.345 5.631 1.00 93.88 215 VAL A N 1
ATOM 1706 C CA . VAL A 1 215 ? -12.685 7.498 4.825 1.00 93.88 215 VAL A CA 1
ATOM 1707 C C . VAL A 1 215 ? -12.009 6.171 4.456 1.00 93.88 215 VAL A C 1
ATOM 1709 O O . VAL A 1 215 ? -12.601 5.109 4.643 1.00 93.88 215 VAL A O 1
ATOM 1712 N N . LEU A 1 216 ? -10.759 6.196 3.978 1.00 93.19 216 LEU A N 1
ATOM 1713 C CA . LEU A 1 216 ? -10.024 4.979 3.606 1.00 93.19 216 LEU A CA 1
ATOM 1714 C C . LEU A 1 216 ? -9.724 4.073 4.812 1.00 93.19 216 LEU A C 1
ATOM 1716 O O . LEU A 1 216 ? -9.813 2.846 4.698 1.00 93.19 216 LEU A O 1
ATOM 1720 N N . VAL A 1 217 ? -9.401 4.651 5.971 1.00 91.69 217 VAL A N 1
ATOM 1721 C CA . VAL A 1 217 ? -9.222 3.911 7.230 1.00 91.69 217 VAL A CA 1
ATOM 1722 C C . VAL A 1 217 ? -10.540 3.261 7.654 1.00 91.69 217 VAL A C 1
ATOM 1724 O O . VAL A 1 217 ? -10.540 2.073 7.983 1.00 91.69 217 VAL A O 1
ATOM 1727 N N . GLY A 1 218 ? -11.661 3.980 7.562 1.00 92.38 218 GLY A N 1
ATOM 1728 C CA . GLY A 1 218 ? -12.997 3.451 7.840 1.00 92.38 218 GLY A CA 1
ATOM 1729 C C . GLY A 1 218 ? -13.370 2.281 6.926 1.00 92.38 218 GLY A C 1
ATOM 1730 O O . GLY A 1 218 ? -13.737 1.209 7.409 1.00 92.38 218 GLY A O 1
ATOM 1731 N N . VAL A 1 219 ? -13.180 2.424 5.610 1.00 93.25 219 VAL A N 1
ATOM 1732 C CA . VAL A 1 219 ? -13.414 1.341 4.632 1.00 93.25 219 VAL A CA 1
ATOM 1733 C C . VAL A 1 219 ? -12.534 0.123 4.934 1.00 93.25 219 VAL A C 1
ATOM 1735 O O . VAL A 1 219 ? -13.012 -1.014 4.920 1.00 93.25 219 VAL A O 1
ATOM 1738 N N . THR A 1 220 ? -11.262 0.344 5.275 1.00 92.56 220 THR A N 1
ATOM 1739 C CA . THR A 1 220 ? -10.331 -0.732 5.647 1.00 92.56 220 THR A CA 1
ATOM 1740 C C . THR A 1 220 ? -10.773 -1.433 6.936 1.00 92.56 220 THR A C 1
ATOM 1742 O O . THR A 1 220 ? -10.731 -2.662 7.014 1.00 92.56 220 THR A O 1
ATOM 1745 N N . SER A 1 221 ? -11.250 -0.682 7.935 1.00 91.94 221 SER A N 1
ATOM 1746 C CA . SER A 1 221 ? -11.798 -1.229 9.185 1.00 91.94 221 SER A CA 1
ATOM 1747 C C . SER A 1 221 ? -13.044 -2.069 8.938 1.00 91.94 221 SER A C 1
ATOM 1749 O O . SER A 1 221 ? -13.123 -3.197 9.435 1.00 91.94 221 SER A O 1
ATOM 1751 N N . ALA A 1 222 ? -13.962 -1.598 8.094 1.00 92.44 222 ALA A N 1
ATOM 1752 C CA . ALA A 1 222 ? -15.143 -2.356 7.700 1.00 92.44 222 ALA A CA 1
ATOM 1753 C C . ALA A 1 222 ? -14.763 -3.667 6.992 1.00 92.44 222 ALA A C 1
ATOM 1755 O O . ALA A 1 222 ? -15.280 -4.735 7.334 1.00 92.44 222 ALA A O 1
ATOM 1756 N N . ALA A 1 223 ? -13.828 -3.609 6.038 1.00 92.25 223 ALA A N 1
ATOM 1757 C CA . ALA A 1 223 ? -13.376 -4.771 5.279 1.00 92.25 223 ALA A CA 1
ATOM 1758 C C . ALA A 1 223 ? -12.700 -5.821 6.174 1.00 92.25 223 ALA A C 1
ATOM 1760 O O . ALA A 1 223 ? -13.068 -6.999 6.131 1.00 92.25 223 ALA A O 1
ATOM 1761 N N . LEU A 1 224 ? -11.756 -5.403 7.023 1.00 91.19 224 LEU A N 1
ATOM 1762 C CA . LEU A 1 224 ? -11.059 -6.300 7.947 1.00 91.19 224 LEU A CA 1
ATOM 1763 C C . LEU A 1 224 ? -12.002 -6.878 9.001 1.00 91.19 224 LEU A C 1
ATOM 1765 O O . LEU A 1 224 ? -11.907 -8.068 9.302 1.00 91.19 224 LEU A O 1
ATOM 1769 N N . SER A 1 225 ? -12.948 -6.083 9.507 1.00 91.81 225 SER A N 1
ATOM 1770 C CA . SER A 1 225 ? -13.938 -6.553 10.477 1.00 91.81 225 SER A CA 1
ATOM 1771 C C . SER A 1 225 ? -14.848 -7.616 9.873 1.00 91.81 225 SER A C 1
ATOM 1773 O O . SER A 1 225 ? -14.932 -8.727 10.396 1.00 91.81 225 SER A O 1
ATOM 1775 N N . LYS A 1 226 ? -15.466 -7.334 8.720 1.00 91.12 226 LYS A N 1
ATOM 1776 C CA . LYS A 1 226 ? -16.317 -8.308 8.019 1.00 91.12 226 LYS A CA 1
ATOM 1777 C C . LYS A 1 226 ? -15.546 -9.578 7.664 1.00 91.12 226 LYS A C 1
ATOM 1779 O O . LYS A 1 226 ? -16.074 -10.679 7.811 1.00 91.12 226 LYS A O 1
ATOM 1784 N N . TYR A 1 227 ? -14.296 -9.440 7.220 1.00 91.25 227 TYR A N 1
ATOM 1785 C CA . TYR A 1 227 ? -13.447 -10.583 6.902 1.00 91.25 227 TYR A CA 1
ATOM 1786 C C . TYR A 1 227 ? -13.147 -11.442 8.134 1.00 91.25 227 TYR A C 1
ATOM 1788 O O . TYR A 1 227 ? -13.276 -12.665 8.055 1.00 91.25 227 TYR A O 1
ATOM 1796 N N . TYR A 1 228 ? -12.807 -10.807 9.259 1.00 90.50 228 TYR A N 1
ATOM 1797 C CA . TYR A 1 228 ? -12.520 -11.477 10.523 1.00 90.50 228 TYR A CA 1
ATOM 1798 C C . TYR A 1 228 ? -13.707 -12.314 10.995 1.00 90.50 228 TYR A C 1
ATOM 1800 O O . TYR A 1 228 ? -13.583 -13.532 11.081 1.00 90.50 228 TYR A O 1
ATOM 1808 N N . PHE A 1 229 ? -14.874 -11.697 11.209 1.00 90.00 229 PHE A N 1
ATOM 1809 C CA . PHE A 1 229 ? -16.043 -12.403 11.746 1.00 90.00 229 PHE A CA 1
ATOM 1810 C C . PHE A 1 229 ? -16.574 -13.483 10.801 1.00 90.00 229 PHE A C 1
ATOM 1812 O O . PHE A 1 229 ? -17.001 -14.543 11.253 1.00 90.00 229 PHE A O 1
ATOM 1819 N N . ARG A 1 230 ? -16.482 -13.270 9.479 1.00 90.12 230 ARG A N 1
ATOM 1820 C CA . ARG A 1 230 ? -16.840 -14.300 8.493 1.00 90.12 230 ARG A CA 1
ATOM 1821 C C . ARG A 1 230 ? -15.932 -15.530 8.576 1.00 90.12 230 ARG A C 1
ATOM 1823 O O . ARG A 1 230 ? -16.379 -16.625 8.256 1.00 90.12 230 ARG A O 1
ATOM 1830 N N . LYS A 1 231 ? -14.653 -15.361 8.931 1.00 88.94 231 LYS A N 1
ATOM 1831 C CA . LYS A 1 231 ? -13.669 -16.454 8.975 1.00 88.94 231 LYS A CA 1
ATOM 1832 C C . LYS A 1 231 ? -13.508 -17.088 10.352 1.00 88.94 231 LYS A C 1
ATOM 1834 O O . LYS A 1 231 ? -13.223 -18.279 10.402 1.00 88.94 231 LYS A O 1
ATOM 1839 N N . SER A 1 232 ? -13.662 -16.332 11.435 1.00 84.31 232 SER A N 1
ATOM 1840 C CA . SER A 1 232 ? -13.527 -16.854 12.797 1.00 84.31 232 SER A CA 1
ATOM 1841 C C . SER A 1 232 ? -14.780 -17.578 13.283 1.00 84.31 232 SER A C 1
ATOM 1843 O O . SER A 1 232 ? -14.666 -18.453 14.135 1.00 84.31 232 SER A O 1
ATOM 1845 N N . GLY A 1 233 ? -15.965 -17.216 12.77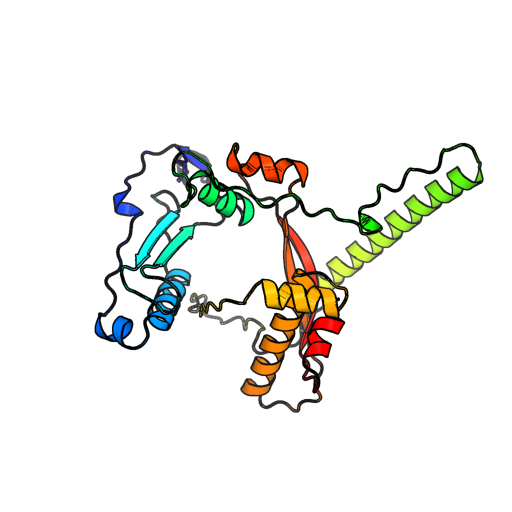3 1.00 77.88 233 GLY A N 1
ATOM 1846 C CA . GLY A 1 233 ? -17.237 -17.697 13.320 1.00 77.88 233 GLY A CA 1
ATOM 1847 C C . GLY A 1 233 ? -17.532 -17.170 14.733 1.00 77.88 233 GLY A C 1
ATOM 1848 O O . GLY A 1 233 ? -18.470 -17.638 15.371 1.00 77.88 233 GLY A O 1
ATOM 1849 N N . ASP A 1 234 ? -16.741 -16.211 15.232 1.00 76.50 234 ASP A N 1
ATOM 1850 C CA . ASP A 1 234 ? -16.939 -15.601 16.548 1.00 76.50 234 ASP A CA 1
ATOM 1851 C C . ASP A 1 234 ? -18.249 -14.801 16.607 1.00 76.50 234 ASP A C 1
ATOM 1853 O O . ASP A 1 234 ? -18.674 -14.174 15.632 1.00 76.50 234 ASP A O 1
ATOM 1857 N N . ALA A 1 235 ? -18.857 -14.760 17.795 1.00 67.81 235 ALA A N 1
ATOM 1858 C CA . ALA A 1 235 ? -20.035 -13.938 18.052 1.00 67.81 235 ALA A CA 1
ATOM 1859 C C . ALA A 1 235 ? -19.747 -12.445 17.795 1.00 67.81 235 ALA A C 1
ATOM 1861 O O . ALA A 1 235 ? -18.694 -11.926 18.176 1.00 67.81 235 ALA A O 1
ATOM 1862 N N . LYS A 1 236 ? -20.725 -11.737 17.210 1.00 67.81 236 LYS A N 1
ATOM 1863 C CA . LYS A 1 236 ? -20.627 -10.324 16.780 1.00 67.81 236 LYS A CA 1
ATOM 1864 C C . LYS A 1 236 ? -20.309 -9.317 17.902 1.00 67.81 236 LYS A C 1
ATOM 1866 O O . LYS A 1 236 ? -20.097 -8.144 17.622 1.00 67.81 236 LYS A O 1
ATOM 1871 N N . THR A 1 237 ? -20.284 -9.749 19.161 1.00 63.75 237 THR A N 1
ATOM 1872 C CA . THR A 1 237 ? -20.174 -8.896 20.354 1.00 63.75 237 THR A CA 1
ATOM 1873 C C . THR A 1 237 ? -18.737 -8.591 20.786 1.00 63.75 237 THR A C 1
ATOM 1875 O O . THR A 1 237 ? -18.524 -7.701 21.609 1.00 63.75 237 THR A O 1
ATOM 1878 N N . LYS A 1 238 ? -17.723 -9.290 20.256 1.00 69.19 238 LYS A N 1
ATOM 1879 C CA . LYS A 1 238 ? -16.321 -9.055 20.644 1.00 69.19 238 LYS A CA 1
ATOM 1880 C C . LYS A 1 238 ? -15.743 -7.829 19.931 1.00 69.19 238 LYS A C 1
ATOM 1882 O O . LYS A 1 238 ? -15.526 -7.860 18.725 1.00 69.19 238 LYS A O 1
ATOM 1887 N N . ARG A 1 239 ? -15.399 -6.775 20.680 1.00 78.19 239 ARG A N 1
ATOM 1888 C CA . ARG A 1 239 ? -14.596 -5.648 20.170 1.00 78.19 239 ARG A CA 1
ATOM 1889 C C . ARG A 1 239 ? -13.110 -5.947 20.341 1.00 78.19 239 ARG A C 1
ATOM 1891 O O . ARG A 1 239 ? -12.616 -6.037 21.464 1.00 78.19 239 ARG A O 1
ATOM 1898 N N . ILE A 1 240 ? -12.389 -6.066 19.231 1.00 84.81 240 ILE A N 1
ATOM 1899 C CA . ILE A 1 240 ? -10.955 -6.364 19.235 1.00 84.81 240 ILE A CA 1
ATOM 1900 C C . ILE A 1 240 ? -10.177 -5.086 18.938 1.00 84.81 240 ILE A C 1
ATOM 1902 O O . ILE A 1 240 ? -10.495 -4.342 18.011 1.00 84.81 240 ILE A O 1
ATOM 1906 N N . HIS A 1 241 ? -9.150 -4.843 19.743 1.00 85.38 241 HIS A N 1
ATOM 1907 C CA . HIS A 1 241 ? -8.249 -3.708 19.608 1.00 85.38 241 HIS A CA 1
ATOM 1908 C C . HIS A 1 241 ? -6.938 -4.202 19.008 1.00 85.38 241 HIS A C 1
ATOM 1910 O O . HIS A 1 241 ? -6.271 -5.047 19.601 1.00 85.38 241 HIS A O 1
ATOM 1916 N N . LEU A 1 242 ? -6.595 -3.693 17.833 1.00 86.31 242 LEU A N 1
ATOM 1917 C CA . LEU A 1 242 ? -5.317 -3.910 17.171 1.00 86.31 242 LEU A CA 1
ATOM 1918 C C . LEU A 1 242 ? -4.557 -2.593 17.091 1.00 86.31 242 LEU A C 1
ATOM 1920 O O . LEU A 1 242 ? -5.150 -1.516 17.143 1.00 86.31 242 LEU A O 1
ATOM 1924 N N . ARG A 1 243 ? -3.241 -2.668 16.928 1.00 86.12 243 ARG A N 1
ATOM 1925 C CA . ARG A 1 243 ? -2.417 -1.505 16.602 1.00 86.12 243 ARG A CA 1
ATOM 1926 C C . ARG A 1 243 ? -1.963 -1.604 15.155 1.00 86.12 243 ARG A C 1
ATOM 1928 O O . ARG A 1 243 ? -1.402 -2.611 14.731 1.00 86.12 243 ARG A O 1
ATOM 1935 N N . SER A 1 244 ? -2.220 -0.546 14.398 1.00 85.62 244 SER A N 1
ATOM 1936 C CA . SER A 1 244 ? -1.787 -0.410 13.012 1.00 85.62 244 SER A CA 1
ATOM 1937 C C . SER A 1 244 ? -0.601 0.542 12.919 1.00 85.62 244 SER A C 1
ATOM 1939 O O . SER A 1 244 ? -0.506 1.509 13.672 1.00 85.62 244 SER A O 1
ATOM 1941 N N . ILE A 1 245 ? 0.297 0.265 11.977 1.00 86.94 245 ILE A N 1
ATOM 1942 C CA . ILE A 1 245 ? 1.414 1.137 11.621 1.00 86.94 245 ILE A CA 1
ATOM 1943 C C . ILE A 1 245 ? 1.043 1.854 10.328 1.00 86.94 245 ILE A C 1
ATOM 1945 O O . ILE A 1 245 ? 0.889 1.214 9.287 1.00 86.94 245 ILE A O 1
ATOM 1949 N N . LEU A 1 246 ? 0.930 3.179 10.392 1.00 87.12 246 LEU A N 1
ATOM 1950 C CA . LEU A 1 246 ? 0.685 4.024 9.233 1.00 87.12 246 LEU A CA 1
ATOM 1951 C C . LEU A 1 246 ? 1.969 4.790 8.874 1.00 87.12 246 LEU A C 1
ATOM 1953 O O . LEU A 1 246 ? 2.357 5.711 9.600 1.00 87.12 246 LEU A O 1
ATOM 19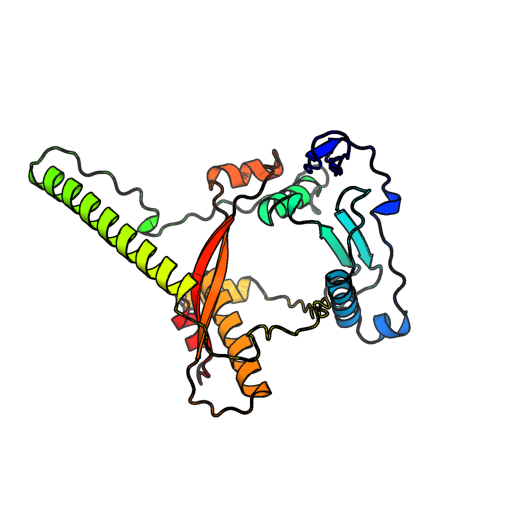57 N N . PRO A 1 247 ? 2.658 4.423 7.779 1.00 85.06 247 PRO A N 1
ATOM 1958 C CA . PRO A 1 247 ? 3.805 5.180 7.306 1.00 85.06 247 PRO A CA 1
ATOM 1959 C C . PRO A 1 247 ? 3.354 6.528 6.734 1.00 85.06 247 PRO A C 1
ATOM 1961 O O . PRO A 1 247 ? 2.436 6.598 5.917 1.00 85.06 247 PRO A O 1
ATOM 1964 N N . VAL A 1 248 ? 4.027 7.604 7.133 1.00 85.19 248 VAL A N 1
ATOM 1965 C CA . VAL A 1 248 ? 3.753 8.967 6.670 1.00 85.19 248 VAL A CA 1
ATOM 1966 C C . VAL A 1 248 ? 5.004 9.609 6.089 1.00 85.19 248 VAL A C 1
ATOM 1968 O O . VAL A 1 248 ? 6.105 9.491 6.624 1.00 85.19 248 VAL A O 1
ATOM 1971 N N . ASN A 1 249 ? 4.832 10.310 4.971 1.00 82.88 249 ASN A N 1
ATOM 1972 C CA . ASN A 1 249 ? 5.908 11.066 4.341 1.00 82.88 249 ASN A CA 1
ATOM 1973 C C . ASN A 1 249 ? 6.214 12.328 5.159 1.00 82.88 249 ASN A C 1
ATOM 1975 O O . ASN A 1 249 ? 5.319 13.151 5.366 1.00 82.88 249 ASN A O 1
ATOM 1979 N N . ILE A 1 250 ? 7.476 12.497 5.553 1.00 84.62 250 ILE A N 1
ATOM 1980 C CA . ILE A 1 250 ? 7.954 13.664 6.314 1.00 84.62 250 ILE A CA 1
ATOM 1981 C C . ILE A 1 250 ? 8.606 14.739 5.439 1.00 84.62 250 ILE A C 1
ATOM 1983 O O . ILE A 1 250 ? 9.024 15.773 5.957 1.00 84.62 250 ILE A O 1
ATOM 1987 N N . ARG A 1 251 ? 8.679 14.532 4.117 1.00 78.69 251 ARG A N 1
ATOM 1988 C CA . ARG A 1 251 ? 9.212 15.552 3.209 1.00 78.69 251 ARG A CA 1
ATOM 1989 C C . ARG A 1 251 ? 8.405 16.855 3.292 1.00 78.69 251 ARG A C 1
ATOM 1991 O O . ARG A 1 251 ? 7.167 16.795 3.341 1.00 78.69 251 ARG A O 1
ATOM 1998 N N . PRO A 1 252 ? 9.076 18.022 3.231 1.00 73.56 252 PRO A N 1
ATOM 1999 C CA . PRO A 1 252 ? 8.417 19.319 3.199 1.00 73.56 252 PRO A CA 1
ATOM 2000 C C . PRO A 1 252 ? 7.364 19.410 2.094 1.00 73.56 252 PRO A C 1
ATOM 2002 O O . PRO A 1 252 ? 7.535 18.908 0.986 1.00 73.56 252 PRO A O 1
ATOM 2005 N N . LEU A 1 253 ? 6.266 20.108 2.376 1.00 64.88 253 LEU A N 1
ATOM 2006 C CA . LEU A 1 253 ? 5.213 20.332 1.386 1.00 64.88 253 LEU A CA 1
ATOM 2007 C C . LEU A 1 253 ? 5.726 21.143 0.185 1.00 64.88 253 LEU A C 1
ATOM 2009 O O . LEU A 1 253 ? 5.351 20.853 -0.946 1.00 64.88 253 LEU A O 1
ATOM 2013 N N . SER A 1 254 ? 6.627 22.100 0.408 1.00 61.12 254 SER A N 1
ATOM 2014 C CA . SER A 1 254 ? 7.224 22.931 -0.644 1.00 61.12 254 SER A CA 1
ATOM 2015 C C . SER A 1 254 ? 8.031 22.136 -1.677 1.00 61.12 254 SER A C 1
ATOM 2017 O O . SER A 1 254 ? 8.064 22.542 -2.835 1.00 61.12 254 SER A O 1
ATOM 2019 N N . SER A 1 255 ? 8.617 20.984 -1.320 1.00 58.19 255 SER A N 1
ATOM 2020 C CA . SER A 1 255 ? 9.358 20.154 -2.283 1.00 58.19 255 SER A CA 1
ATOM 2021 C C . SER A 1 255 ? 8.457 19.303 -3.187 1.00 58.19 255 SER A C 1
ATOM 2023 O O . SER A 1 255 ? 8.940 18.748 -4.171 1.00 58.19 255 SER A O 1
ATOM 2025 N N . ARG A 1 256 ? 7.132 19.266 -2.946 1.00 56.28 256 ARG A N 1
ATOM 2026 C CA . ARG A 1 256 ? 6.189 18.452 -3.740 1.00 56.28 256 ARG A CA 1
ATOM 2027 C C . ARG A 1 256 ? 6.069 18.858 -5.200 1.00 56.28 256 ARG A C 1
ATOM 2029 O O . ARG A 1 256 ? 5.922 17.986 -6.045 1.00 56.28 256 ARG A O 1
ATOM 2036 N N . GLN A 1 257 ? 6.158 20.145 -5.520 1.00 54.31 257 GLN A N 1
ATOM 2037 C CA . GLN A 1 257 ? 6.181 20.588 -6.920 1.00 54.31 257 GLN A CA 1
ATOM 2038 C C . GLN A 1 257 ? 7.537 20.332 -7.588 1.00 54.31 257 GLN A C 1
ATOM 2040 O O . GLN A 1 257 ? 7.586 20.058 -8.785 1.00 54.31 257 GLN A O 1
ATOM 2045 N N . THR A 1 258 ? 8.622 20.348 -6.813 1.00 53.19 258 THR A N 1
ATOM 2046 C CA . THR A 1 258 ? 9.988 20.110 -7.295 1.00 53.19 258 THR A CA 1
ATOM 2047 C C . THR A 1 258 ? 10.235 18.649 -7.668 1.00 53.19 258 THR A C 1
ATOM 2049 O O . THR A 1 258 ? 11.138 18.368 -8.444 1.00 53.19 258 THR A O 1
ATOM 2052 N N . TYR A 1 259 ? 9.427 17.707 -7.179 1.00 55.78 259 TYR A N 1
ATOM 2053 C CA . TYR A 1 259 ? 9.593 16.274 -7.443 1.00 55.78 259 TYR A CA 1
ATOM 2054 C C . TYR A 1 259 ? 9.610 15.907 -8.933 1.00 55.78 259 TYR A C 1
ATOM 2056 O O . TYR A 1 259 ? 10.370 15.034 -9.340 1.00 55.78 259 TYR A O 1
ATOM 2064 N N . VAL A 1 260 ? 8.857 16.614 -9.777 1.00 57.88 260 VAL A N 1
ATOM 2065 C CA . VAL A 1 260 ? 8.840 16.339 -11.225 1.00 57.88 260 VAL A CA 1
ATOM 2066 C C . VAL A 1 260 ? 10.143 16.782 -11.911 1.00 57.88 260 VAL A C 1
ATOM 2068 O O . VAL A 1 260 ? 10.534 16.204 -12.920 1.00 57.88 260 VAL A O 1
ATOM 2071 N N . THR A 1 261 ? 10.843 17.779 -11.360 1.00 59.25 261 THR A N 1
ATOM 2072 C CA . THR A 1 261 ? 12.088 18.328 -11.927 1.00 59.25 261 THR A CA 1
ATOM 2073 C C . THR A 1 261 ? 13.348 17.837 -11.214 1.00 59.25 261 THR A C 1
ATOM 2075 O O . THR A 1 261 ? 14.432 17.869 -11.794 1.00 59.25 261 THR A O 1
ATOM 2078 N N . LYS A 1 262 ? 13.225 17.352 -9.974 1.00 64.62 262 LYS A N 1
ATOM 2079 C CA . LYS A 1 262 ? 14.317 16.828 -9.155 1.00 64.62 262 LYS A CA 1
ATOM 2080 C C . LYS A 1 262 ? 13.825 15.661 -8.298 1.00 64.62 262 LYS A C 1
ATOM 2082 O O . LYS A 1 262 ? 13.057 15.844 -7.355 1.00 64.62 262 LYS A O 1
ATOM 2087 N N . VAL A 1 263 ? 14.326 14.464 -8.593 1.00 66.25 263 VAL A N 1
ATOM 2088 C CA . VAL A 1 263 ? 14.060 13.265 -7.789 1.00 66.25 263 VAL A CA 1
ATOM 2089 C C . VAL A 1 263 ? 14.883 13.344 -6.502 1.00 66.25 263 VAL A C 1
ATOM 2091 O O . VAL A 1 263 ? 16.104 13.202 -6.527 1.00 66.25 263 VAL A O 1
ATOM 2094 N N . GLU A 1 264 ? 14.227 13.584 -5.367 1.00 65.88 264 GLU A N 1
ATOM 2095 C CA . GLU A 1 264 ? 14.862 13.444 -4.053 1.00 65.88 264 GLU A CA 1
ATOM 2096 C C . GLU A 1 264 ? 15.013 11.955 -3.716 1.00 65.88 264 GLU A C 1
ATOM 2098 O O . GLU A 1 264 ? 14.032 11.209 -3.663 1.00 65.88 264 GLU A O 1
ATOM 2103 N N . THR A 1 265 ? 16.250 11.513 -3.500 1.00 66.62 265 THR A N 1
ATOM 2104 C CA . THR A 1 265 ? 16.588 10.123 -3.172 1.00 66.62 265 THR A CA 1
ATOM 2105 C C . THR A 1 265 ? 16.593 9.876 -1.664 1.00 66.62 265 THR A C 1
ATOM 2107 O O . THR A 1 265 ? 16.829 10.791 -0.875 1.00 66.62 265 THR A O 1
ATOM 2110 N N . GLY A 1 266 ? 16.416 8.615 -1.265 1.00 70.38 266 GLY A N 1
ATOM 2111 C CA . GLY A 1 266 ? 16.487 8.174 0.130 1.00 70.38 266 GLY A CA 1
ATOM 2112 C C . GLY A 1 266 ? 15.122 7.929 0.774 1.00 70.38 266 GLY A C 1
ATOM 2113 O O . GLY A 1 266 ? 14.073 8.211 0.197 1.00 70.38 266 GLY A O 1
ATOM 2114 N N . ASN A 1 267 ? 15.150 7.373 1.985 1.00 78.44 267 ASN A N 1
ATOM 2115 C CA . ASN A 1 267 ? 13.950 7.030 2.745 1.00 78.44 267 ASN A CA 1
ATOM 2116 C C . ASN A 1 267 ? 13.640 8.146 3.746 1.00 78.44 267 ASN A C 1
ATOM 2118 O O . ASN A 1 267 ? 14.416 8.382 4.668 1.00 78.44 267 ASN A O 1
ATOM 2122 N N . GLN A 1 268 ? 12.498 8.810 3.584 1.00 82.50 268 GLN A N 1
ATOM 2123 C CA . GLN A 1 268 ? 12.000 9.835 4.501 1.00 82.50 268 GLN A CA 1
ATOM 2124 C C . GLN A 1 268 ? 10.555 9.513 4.882 1.00 82.50 268 GLN A C 1
ATOM 2126 O O . GLN A 1 268 ? 9.587 10.134 4.430 1.00 82.50 268 GLN A O 1
ATOM 2131 N N . VAL A 1 269 ? 10.433 8.499 5.731 1.00 84.19 269 VAL A N 1
ATOM 2132 C CA . VAL A 1 269 ? 9.166 7.974 6.234 1.00 84.19 269 VAL A CA 1
ATOM 2133 C C . VAL A 1 269 ? 9.211 7.998 7.755 1.00 84.19 269 VAL A C 1
ATOM 2135 O O . VAL A 1 269 ? 10.191 7.561 8.353 1.00 84.19 269 VAL A O 1
ATOM 2138 N N . SER A 1 270 ? 8.143 8.491 8.373 1.00 84.38 270 SER A N 1
ATOM 2139 C CA . SER A 1 270 ? 7.874 8.308 9.799 1.00 84.38 270 SER A CA 1
ATOM 2140 C C . SER A 1 270 ? 6.748 7.295 9.984 1.00 84.38 270 SER A C 1
ATOM 2142 O O . SER A 1 270 ? 5.988 7.024 9.055 1.00 84.38 270 SER A O 1
ATOM 2144 N N . ILE A 1 271 ? 6.650 6.714 11.173 1.00 84.12 271 ILE A N 1
ATOM 2145 C CA . ILE A 1 271 ? 5.642 5.718 11.523 1.00 84.12 271 ILE A CA 1
ATOM 2146 C C . ILE A 1 271 ? 4.715 6.319 12.573 1.00 84.12 271 ILE A C 1
ATOM 2148 O O . ILE A 1 271 ? 5.165 6.728 13.640 1.00 84.12 271 ILE A O 1
ATOM 2152 N N . LEU A 1 272 ? 3.418 6.319 12.279 1.00 85.06 272 LEU A N 1
ATOM 2153 C CA . LEU A 1 272 ? 2.376 6.551 13.271 1.00 85.06 272 LEU A CA 1
ATOM 2154 C C . LEU A 1 272 ? 1.820 5.207 13.733 1.00 85.06 272 LEU A C 1
ATOM 2156 O O . LEU A 1 272 ? 1.526 4.338 12.911 1.00 85.06 272 LEU A O 1
ATOM 2160 N N . ILE A 1 273 ? 1.675 5.038 15.045 1.00 83.44 273 ILE A N 1
ATOM 2161 C CA . ILE A 1 273 ? 0.972 3.894 15.626 1.00 83.44 273 ILE A CA 1
ATOM 2162 C C . ILE A 1 273 ? -0.454 4.350 15.910 1.00 83.44 273 ILE A C 1
ATOM 2164 O O . ILE A 1 273 ? -0.676 5.194 16.774 1.00 83.44 273 ILE A O 1
ATOM 2168 N N . CYS A 1 274 ? -1.413 3.797 15.176 1.00 82.69 274 CYS A N 1
ATOM 2169 C CA . CYS A 1 274 ? -2.821 4.140 15.315 1.00 82.69 274 CYS A CA 1
ATOM 2170 C C . CYS A 1 274 ? -3.588 2.956 15.917 1.00 82.69 274 CYS A C 1
ATOM 2172 O O . CYS A 1 274 ? -3.412 1.821 15.454 1.00 82.69 274 CYS A O 1
ATOM 2174 N N . PRO A 1 275 ? -4.452 3.180 16.924 1.00 82.69 275 PRO A N 1
ATOM 2175 C CA . PRO A 1 275 ? -5.382 2.150 17.359 1.00 82.69 275 PRO A CA 1
ATOM 2176 C C . PRO A 1 275 ? -6.338 1.816 16.209 1.00 82.69 275 PRO A C 1
ATOM 2178 O O . PRO A 1 275 ? -6.812 2.692 15.491 1.00 82.69 275 PRO A O 1
ATOM 2181 N N . PHE A 1 276 ? -6.607 0.531 16.025 1.00 84.62 276 PHE A N 1
ATOM 2182 C CA . PHE A 1 276 ? -7.448 0.006 14.964 1.00 84.62 276 PHE A CA 1
ATOM 2183 C C . PHE A 1 276 ? -8.448 -0.978 15.560 1.00 84.62 276 PHE A C 1
ATOM 2185 O O . PHE A 1 276 ? -8.072 -1.968 16.187 1.00 84.62 276 PHE A O 1
ATOM 2192 N N . HIS A 1 277 ? -9.737 -0.705 15.391 1.00 85.44 277 HIS A N 1
ATOM 2193 C CA . HIS A 1 277 ? -10.786 -1.516 15.996 1.00 85.44 277 HIS A CA 1
ATOM 2194 C C . HIS A 1 277 ? -11.369 -2.493 14.976 1.00 85.44 277 HIS A C 1
ATOM 2196 O O . HIS A 1 277 ? -11.722 -2.103 13.863 1.00 85.44 277 HIS A O 1
ATOM 2202 N N . ILE A 1 278 ? -11.503 -3.753 15.388 1.00 87.94 278 ILE A N 1
ATOM 2203 C CA . ILE A 1 278 ? -12.312 -4.755 14.698 1.00 87.94 278 ILE A CA 1
ATOM 2204 C C . ILE A 1 278 ? -13.599 -4.942 15.493 1.00 87.94 278 ILE A C 1
ATOM 2206 O O . ILE A 1 278 ? -13.576 -5.396 16.641 1.00 87.94 278 ILE A O 1
ATOM 2210 N N . ALA A 1 279 ? -14.713 -4.571 14.876 1.00 88.56 279 ALA A N 1
ATOM 2211 C CA . ALA A 1 279 ? -16.056 -4.707 15.423 1.00 88.56 279 ALA A CA 1
ATOM 2212 C C . ALA A 1 279 ? -17.070 -4.760 14.274 1.00 88.56 279 ALA A C 1
ATOM 2214 O O . ALA A 1 279 ? -16.813 -4.233 13.190 1.00 88.56 279 ALA A O 1
ATOM 2215 N N . LEU A 1 280 ? -18.212 -5.410 14.492 1.00 88.31 280 LEU A N 1
ATOM 2216 C CA . LEU A 1 280 ? -19.344 -5.319 13.573 1.00 88.31 280 LEU A CA 1
ATOM 2217 C C . LEU A 1 280 ? -20.226 -4.140 13.969 1.00 88.31 280 LEU A C 1
ATOM 2219 O O . LEU A 1 280 ? -20.581 -4.005 15.137 1.00 88.31 280 LEU A O 1
ATOM 2223 N N . HIS A 1 281 ? -20.559 -3.321 12.980 1.00 86.56 281 HIS A N 1
ATOM 2224 C CA . HIS A 1 281 ? -21.516 -2.228 13.089 1.00 86.56 281 HIS A CA 1
ATOM 2225 C C . HIS A 1 281 ? -22.686 -2.515 12.156 1.00 86.56 281 HIS A C 1
ATOM 2227 O O . HIS A 1 281 ? -22.477 -3.022 11.048 1.00 86.56 281 HIS A O 1
ATOM 2233 N N . ASP A 1 282 ? -23.901 -2.231 12.622 1.00 85.62 282 ASP A N 1
ATOM 2234 C CA . ASP A 1 282 ? -25.104 -2.358 11.798 1.00 85.62 282 ASP A CA 1
ATOM 2235 C C . ASP A 1 282 ? -25.130 -1.256 10.728 1.00 85.62 282 ASP A C 1
ATOM 2237 O O . ASP A 1 282 ? -25.449 -1.525 9.570 1.00 85.62 282 ASP A O 1
ATOM 2241 N N . ASP A 1 283 ? -24.690 -0.045 11.090 1.00 89.25 283 ASP A N 1
ATOM 2242 C CA . ASP A 1 283 ? -24.445 1.049 10.153 1.00 89.25 283 ASP A CA 1
ATOM 2243 C C . ASP A 1 283 ? -22.994 1.031 9.641 1.00 89.25 283 ASP A C 1
ATOM 2245 O O . ASP A 1 283 ? -22.023 1.026 10.403 1.00 89.25 283 ASP A O 1
ATOM 2249 N N . LEU A 1 284 ? -22.831 1.057 8.316 1.00 86.56 284 LEU A N 1
ATOM 2250 C CA . LEU A 1 284 ? -21.521 1.105 7.668 1.00 86.56 284 LEU A CA 1
ATOM 2251 C C . LEU A 1 284 ? -20.824 2.459 7.841 1.00 86.56 284 LEU A C 1
ATOM 2253 O O . LEU A 1 284 ? -19.592 2.509 7.815 1.00 86.56 284 LEU A O 1
ATOM 2257 N N . LEU A 1 285 ? -21.579 3.542 8.033 1.00 89.19 285 LEU A N 1
ATOM 2258 C CA . LEU A 1 285 ? -21.008 4.871 8.243 1.00 89.19 285 LEU A CA 1
ATOM 2259 C C . LEU A 1 285 ? -20.322 4.994 9.606 1.00 89.19 285 LEU A C 1
ATOM 2261 O O . LEU A 1 285 ? -19.405 5.803 9.750 1.00 89.19 285 LEU A O 1
ATOM 2265 N N . GLU A 1 286 ? -20.668 4.140 10.575 1.00 90.56 286 GLU A N 1
ATOM 2266 C CA . GLU A 1 286 ? -20.037 4.129 11.898 1.00 90.56 286 GLU A CA 1
ATOM 2267 C C . GLU A 1 286 ? -18.528 3.830 11.811 1.00 90.56 286 GLU A C 1
ATOM 2269 O O . GLU A 1 286 ? -17.734 4.369 12.586 1.00 90.56 286 GLU A O 1
ATOM 2274 N N . TYR A 1 287 ? -18.102 3.028 10.827 1.00 90.19 287 TYR A N 1
ATOM 2275 C CA . TYR A 1 287 ? -16.680 2.765 10.585 1.00 90.19 287 TYR A CA 1
ATOM 2276 C C . TYR A 1 287 ? -15.920 4.019 10.160 1.00 90.19 287 TYR A C 1
ATOM 2278 O O . TYR A 1 287 ? -14.789 4.225 10.593 1.00 90.19 287 TYR A O 1
ATOM 2286 N N . VAL A 1 288 ? -16.534 4.847 9.311 1.00 90.06 288 VAL A N 1
ATOM 2287 C CA . VAL A 1 288 ? -15.939 6.112 8.871 1.00 90.06 288 VAL A CA 1
ATOM 2288 C C . VAL A 1 288 ? -15.977 7.114 10.015 1.00 90.06 288 VAL A C 1
ATOM 2290 O O . VAL A 1 288 ? -14.958 7.724 10.300 1.00 90.06 288 VAL A O 1
ATOM 2293 N N . HIS A 1 289 ? -17.095 7.209 10.739 1.00 89.56 289 HIS A N 1
ATOM 2294 C CA . HIS A 1 289 ? -17.244 8.119 11.874 1.00 89.56 289 HIS A CA 1
ATOM 2295 C C . HIS A 1 289 ? -16.173 7.917 12.953 1.00 89.56 289 HIS A C 1
ATOM 2297 O O . HIS A 1 289 ? -15.676 8.885 13.510 1.00 89.56 289 HIS A O 1
ATOM 2303 N N . LYS A 1 290 ? -15.783 6.666 13.229 1.00 86.94 290 LYS A N 1
ATOM 2304 C CA . LYS A 1 290 ? -14.711 6.346 14.189 1.00 86.94 290 LYS A CA 1
ATOM 2305 C C . LYS A 1 290 ? -13.300 6.636 13.687 1.00 86.94 290 LYS A C 1
ATOM 2307 O O . LYS A 1 290 ? -12.370 6.603 14.488 1.00 86.94 290 LYS A O 1
ATOM 2312 N N . ALA A 1 291 ? -13.134 6.800 12.379 1.00 85.88 291 ALA A N 1
ATOM 2313 C CA . ALA A 1 291 ? -11.855 7.121 11.767 1.00 85.88 291 ALA A CA 1
ATOM 2314 C C . ALA A 1 291 ? -11.632 8.636 11.632 1.00 85.88 291 ALA A C 1
ATOM 2316 O O . ALA A 1 291 ? -10.481 9.040 11.481 1.00 85.88 291 ALA A O 1
ATOM 2317 N N . CYS A 1 292 ? -12.709 9.432 11.662 1.00 83.56 292 CYS A N 1
ATOM 2318 C CA . CYS A 1 292 ? -12.686 10.896 11.707 1.00 83.56 292 CYS A CA 1
ATOM 2319 C C . CYS A 1 292 ? -12.113 11.415 13.035 1.00 83.56 292 CYS A C 1
ATOM 2321 O O . CYS A 1 292 ? -11.395 12.439 12.988 1.00 83.56 292 CYS A O 1
#

Radius of gyration: 24.18 Å; chains: 1; bounding box: 63×65×57 Å

Sequence (292 aa):
MLLILVVLDGSNNGKPHWVQTTVNLDDHIILPRLDPAVSASDPDKAVEDYVSSLSTLPMDRSRPLWEFHFLDFATSEATSTTVLRLHHSIGDGMSIMTLLMASSRSTADRARLPAMPPLPRRTGAIYQQRTRPPLSSIGDYLAWIWSYFVLVWHTLVDIALLNATLLFLRDPRTMFTRVPDKVKSPRRKRLVHRSLNLDDVKLMKTAMNCTINDVLVGVTSAALSKYYFRKSGDAKTKRIHLRSILPVNIRPLSSRQTYVTKVETGNQVSILICPFHIALHDDLLEYVHKAC

=== Feature glossary ===
Annotated list of the representations used here:

Nearest PDB structures. The Foldseek neighbor list gives the closest experimentally determined structures in the PDB, ranked by structural alignment. TM-score near 1 means near-identical fold; near 0.3 means only rough topology match. This is how one finds what a novel AlphaFold prediction most resembles in the solved-structure universe.

Foldseek 3Di. Foldseek's 3Di representation compresses backbone geometry into a per-residue letter drawn from a learned twenty-state alphabet. It captures the tertiary interaction pattern around each residue — which residues are packed against it in space, regardless of where they are in sequence.

Radius of gyration, Cα contacts, bounding box. Radius of gyration (Rg) is the root-mean-square distance of Cα atoms from their cent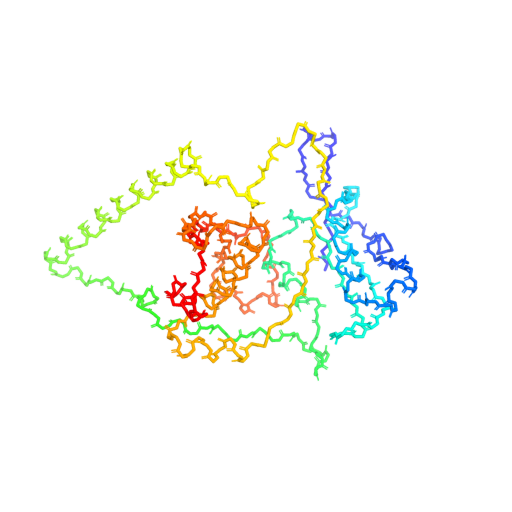roid — a single number for overall size and compactness. A globular domain of N residues has Rg ≈ 2.2·N^0.38 Å; an extended or disordered chain has a much larger Rg. The Cα contact count is the number of residue pairs whose Cα atoms are within 8 Å and are more than four positions apart in sequence — a standard proxy for tertiary packing density. The bounding box is the smallest axis-aligned box enclosing all Cα atoms.

InterPro / GO / CATH / organism. The annotation block draws on four external resources. InterPro: which protein families and domains the sequence belongs to. GO: standardized terms for what the protein does, what process it participates in, and where in the cell it acts. CATH: which structural fold it has in the CATH hierarchy. Organism: the species of origin.

mmCIF coordinates. The mmCIF block holds the 3D Cartesian coordinates of each backbone atom (N, Cα, C, O) in ångströms. mmCIF is the PDB's canonical archive format — a tagged-loop text representation of the atomic model.

pLDDT. pLDDT is the predicted lDDT-Cα score: AlphaFold's confidence that the local environment of each residue (all inter-atomic distances within 15 Å) is correctly placed. It is a per-residue number between 0 and 100, with higher meaning more reliable.

Backbone torsions (φ/ψ). φ (phi) and ψ (psi) are the two rotatable backbone dihedrals per residue: φ is the C(i-1)–N–Cα–C torsion, ψ is the N–Cα–C–N(i+1) torsion, both in degrees on (−180°, 180°]. α-helical residues cluster near (−60°, −45°); β-strand residues near (−120°, +130°). A Ramachandran plot is simply a scatter of (φ, ψ) for every residue.

B-factor. For experimental (PDB) structures, the B-factor (temperature factor) quantifies the positional spread of each atom in the crystal — a combination of thermal vibration and static disorder — in units of Å². High B-factors mark flexible loops or poorly resolved regions; low B-factors mark the rigid, well-ordered core.

Secondary structure (3-state, P-SEA). SS3 is a coarse helix/strand/coil call (letters a/b/c) made by the P-SEA algorithm from inter-Cα distances and dihedrals. It is less detailed than DSSP but needs only Cα positions.

Predicted aligned error. Predicted aligned error is AlphaFold's pairwise confidence. Unlike pLDDT (per-residue), PAE is per-residue-pair and captures whether two parts of the structure are correctly placed relative to each other. Units are ångströms of expected positional error.

Solvent-accessible surface area. Solvent-accessible surface area (SASA) is the area in Å² traced out by the centre of a 1.4 Å probe sphere (a water molecule) rolled over the protein's van der Waals surface (Shrake–Rupley / Lee–Richards construction). Buried residues have near-zero SASA; fully exposed residues can exceed 200 Å². The total SASA scales roughly with the number of surface residues.

Secondary structure (8-state, DSSP). The SS8 string is DSSP's per-residue secondary-structure call. α-helix (H) means an i→i+4 H-bond ladder; β-strand (E) means the residue participates in a β-sheet; 3₁₀ (G) and π (I) are tighter and wider helices; T/S are turns/bends; '-' is loop.

Rendered structure images. Structure images are PyMOL renders from six orthogonal camera directions. Cartoon representation draws helices as coils and strands as arrows; sticks shows the backbone as bonds; surface shows the solvent-excluded envelope. Rainbow coloring maps sequence position to hue (blue→red, N→C); chain coloring assigns a distinct color per polypeptide.

Sequence. The amino-acid sequence is the protein's primary structure: the linear order of residues from the N-terminus to the C-terminus, written in one-letter code. Everything else here — the 3D coordinates, the secondary structure, the domain annotations — is ultimately a consequence of this string.

Contact-map, Ramachandran, and PAE plots. Three diagnostic plots accompany the record. The Cα contact map visualizes the tertiary structure as a 2D adjacency matrix (8 Å cutoff, sequence-local contacts suppressed). The Ramachandran plot shows the distribution of backbone (φ, ψ) torsions, with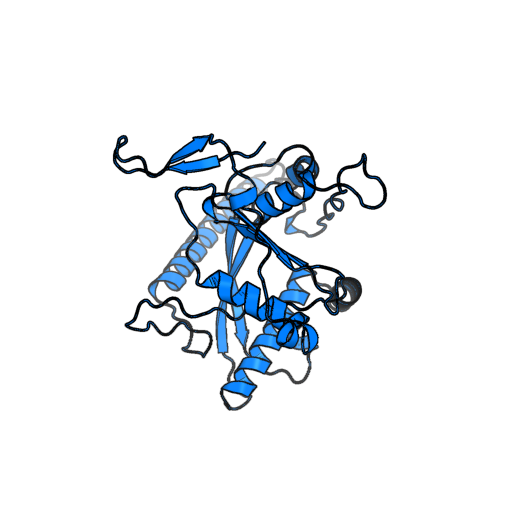 points in the α and β basins reflecting secondary structure content. The PAE plot shows AlphaFold's inter-residue confidence as a color matrix.